Protein AF-A0A560UXQ6-F1 (afdb_monomer)

Mean predicted aligned error: 13.3 Å

Solvent-accessible surface area (backbone atoms only — not comparable to full-atom values): 15601 Å² total; per-residue (Å²): 70,63,79,85,76,56,95,86,54,73,98,61,89,74,85,67,75,82,87,73,85,89,85,80,90,44,87,40,38,77,94,78,69,41,70,50,64,79,86,49,69,59,58,54,50,47,57,50,50,56,56,48,45,44,20,56,76,47,71,47,82,73,36,88,89,45,92,55,43,59,62,52,16,51,34,57,71,58,17,53,101,74,90,43,69,86,43,64,78,71,53,65,66,69,64,91,88,67,83,65,96,64,72,71,15,71,71,44,46,65,70,69,76,50,83,45,64,50,79,42,75,56,76,44,73,49,66,37,52,83,89,41,46,55,35,30,35,30,35,23,1,0,0,0,0,0,0,0,4,36,62,40,45,51,53,19,27,23,4,0,0,0,0,0,0,1,6,27,66,48,74,63,44,76,44,80,50,53,54,65,40,68,33,51,33,34,41,6,48,36,3,46,43,3,46,59,50,26,46,16,30,50,22,31,51,15,34,51,60,88,49,72,28,53,34,2,27,24,3,31,39,18,36,72,44,57,46,93,46,72,34,61,29,18,54,25,6,59,44,46,39,44,14,34,48,12,30,40,15,24,59,89,42,96,35,0,29,17,3,36,16,5,44,45,101,53,25,45,37,17,55,37,2,40,33,18,64,60,37,47,95,56,46,39,60,23,38,67,40,47,66,28,6,8,0,0,0,0,1,16,16,21,20,25,52,26,89,51,97,49,71,38,65,40,32,40,21,12,38,16,22,34,15,33,39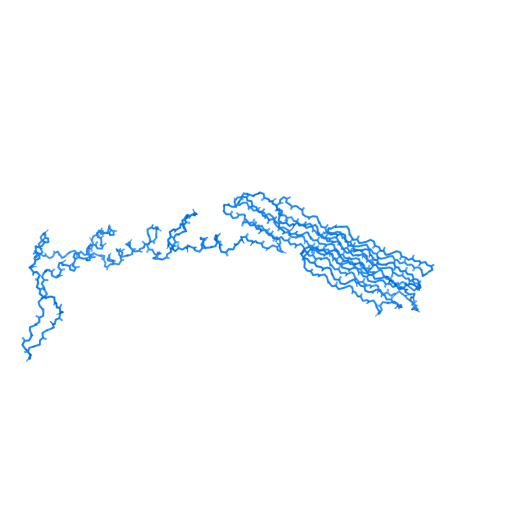,32,41,38,87

Sequence (329 aa):
MFRIDQTTAVTALPAPSAAGTPGFFTGGNPATGQAATIVSADWLNLVQEELMSFLTEAGIVPSKTSYGQVLAAVQHLFAASAGDPTKLFEVETPPAGDNSNNAASTAFVQGFAGGRKVVIVSITGWTVPAGVTDIWVSGCAGAGGSAGAPNIPANNIVAGGGGGAAGQFVLRYHMSVTPGQVLSCVPGAGGVAG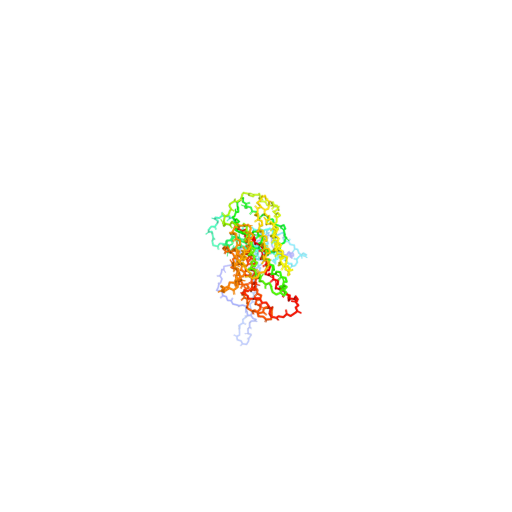AVGGPGGNGSNTVIGSLTLTAGAGGQVGSSGAPTQAWPGQPGGNGFPNGEYGQDTSQYGPGATGGRGGGGPFGASGAPGRGAIGGVANLIPPSPSYGYGVGGSGAGGCYGPTTASGTTSGTVGAAGMPGLIIIEY

Foldseek 3Di:
DDDDDPPPDDPDDDDDDPDDDDDDFDCADVVVPGHGDDDDPNNVVVVVVVLVVLCVVLVHDDDPVDPCSSVVSCLSVQQPPPDDSVCSDQFDADDPPDPDPGDHHPVNCVVPVDQDKDKDPAWDWDFAAPPAFKKFKWKWAAKWEWAWEAWAWFQKWWFWWWWIEFWATDGRDMDTDDHGDIWGWHWKAWWAWHDHQGWIGWIGWTGTRPDIIGTIHTIGYIDMDHQPDKGAFGFATVHPHGWHTTWIAHAPDQGFWWTWKHDDPFWGEFGTWHEEEQADVPTGATDETDGARTIWTIGGIYRHGHPDNGIGTTGITYITGIMMIMMGD

pLDDT: mean 88.32, std 13.34, range [49.22, 98.62]

Secondary structure (DSSP, 8-state):
-----STT--SSPPPPPPP---------BGGGTBPPPP--HHHHHHHHHHHHHHHHHTTPPP-SS-TTHHHHHHHHHHS-SSS-TT-TT-PPPPPTT--SSPPPPHHHHHHHSS--EEEE-S-EEEEPPTT--EEEEEEEPPPPPPPPPPPB-TT-EEPPPPPPPPPPEEEEEEEE--TT-EEEEEPPPPPPPPPTT-PPPP---EEETTEEEPPPPPPPPPPEE-TTS-BPPPPPPPSTTPPPPPPPBBTTB---PPPPPP-BTTEEPPPPPBPEESSGGGPBPPPPPEESSPPPPPPP-EEE---SSS-B-----PPPPPPEEEEE-

Structure (mmCIF, N/CA/C/O backbone):
data_AF-A0A560UXQ6-F1
#
_entry.id   AF-A0A560UXQ6-F1
#
loop_
_atom_site.group_PDB
_atom_site.id
_atom_site.type_symbol
_atom_site.label_atom_id
_atom_site.label_alt_id
_atom_site.label_comp_id
_atom_site.label_asym_id
_atom_site.label_entity_id
_atom_site.label_seq_id
_atom_site.pdbx_PDB_ins_code
_atom_site.Cartn_x
_atom_site.Cartn_y
_atom_site.Cartn_z
_atom_site.occupancy
_atom_site.B_iso_or_equiv
_atom_site.auth_seq_id
_atom_site.auth_comp_id
_atom_site.auth_asym_id
_atom_site.auth_atom_id
_atom_site.pdbx_PDB_model_num
ATOM 1 N N . MET A 1 1 ? -23.658 -17.848 55.713 1.00 89.62 1 MET A N 1
ATOM 2 C CA . MET A 1 1 ? -24.025 -17.154 56.950 1.00 89.62 1 MET A CA 1
ATOM 3 C C . MET A 1 1 ? -25.457 -17.522 57.284 1.00 89.62 1 MET A C 1
ATOM 5 O O . MET A 1 1 ? -26.271 -17.622 56.373 1.00 89.62 1 MET A O 1
ATOM 9 N N . PHE A 1 2 ? -25.738 -17.774 58.557 1.00 93.75 2 PHE A N 1
ATOM 10 C CA . PHE A 1 2 ? -27.081 -18.009 59.079 1.00 93.75 2 PHE A CA 1
ATOM 11 C C . PHE A 1 2 ? -27.115 -17.488 60.517 1.00 93.75 2 PHE A C 1
ATOM 13 O O . PHE A 1 2 ? -26.087 -17.538 61.196 1.00 93.75 2 PHE A O 1
ATOM 20 N N . ARG A 1 3 ? -28.261 -16.968 60.965 1.00 94.56 3 ARG A N 1
ATOM 21 C CA . ARG A 1 3 ? -28.408 -16.496 62.348 1.00 94.56 3 ARG A CA 1
ATOM 22 C C . ARG A 1 3 ? -28.348 -17.673 63.324 1.00 94.56 3 ARG A C 1
ATOM 24 O O . ARG A 1 3 ? -28.711 -18.788 62.959 1.00 94.56 3 ARG A O 1
ATOM 31 N N . ILE A 1 4 ? -27.901 -17.433 64.554 1.00 94.00 4 ILE A N 1
ATOM 32 C CA . ILE A 1 4 ? -27.936 -18.437 65.621 1.00 94.00 4 ILE A CA 1
ATOM 33 C C . ILE A 1 4 ? -29.363 -18.982 65.789 1.00 94.00 4 ILE A C 1
ATOM 35 O O . ILE A 1 4 ? -30.328 -18.220 65.803 1.00 94.00 4 ILE A O 1
ATOM 39 N N . ASP A 1 5 ? -29.503 -20.301 65.900 1.00 93.12 5 ASP A N 1
ATOM 40 C CA . ASP A 1 5 ? -30.814 -20.964 65.938 1.00 93.12 5 ASP A CA 1
ATOM 41 C C . ASP A 1 5 ? -30.927 -22.034 67.034 1.00 93.12 5 ASP A C 1
ATOM 43 O O . ASP A 1 5 ? -31.774 -22.922 66.988 1.00 93.12 5 ASP A O 1
ATOM 47 N N . GLN A 1 6 ? -30.043 -21.964 68.027 1.00 93.12 6 GLN A N 1
ATOM 48 C CA . GLN A 1 6 ? -30.105 -22.848 69.186 1.00 93.12 6 GLN A CA 1
ATOM 49 C C . GLN A 1 6 ? -31.424 -22.655 69.946 1.00 93.12 6 GLN A C 1
ATOM 51 O O . GLN A 1 6 ? -32.074 -21.619 69.839 1.00 93.12 6 GLN A O 1
ATOM 56 N N . THR A 1 7 ? -31.805 -23.632 70.768 1.00 92.56 7 THR A N 1
ATOM 57 C CA . THR A 1 7 ? -33.083 -23.625 71.510 1.00 92.56 7 THR A CA 1
ATOM 58 C C . THR A 1 7 ? -33.272 -22.419 72.435 1.00 92.56 7 THR A C 1
ATOM 60 O O . THR A 1 7 ? -34.399 -22.102 72.803 1.00 92.56 7 THR A O 1
ATOM 63 N N . THR A 1 8 ? -32.186 -21.743 72.809 1.00 93.19 8 THR A N 1
ATOM 64 C CA . THR A 1 8 ? -32.182 -20.528 73.633 1.00 93.19 8 THR A CA 1
ATOM 65 C C . THR A 1 8 ? -32.208 -19.229 72.820 1.00 93.19 8 THR A C 1
ATOM 67 O O . THR A 1 8 ? -32.194 -18.149 73.410 1.00 93.19 8 THR A O 1
ATOM 70 N N . ALA A 1 9 ? -32.227 -19.302 71.486 1.00 92.38 9 ALA A N 1
ATOM 71 C CA . ALA A 1 9 ? -32.310 -18.132 70.622 1.00 92.38 9 ALA A CA 1
ATOM 72 C C . ALA A 1 9 ? -33.685 -17.457 70.743 1.00 92.38 9 ALA A C 1
ATOM 74 O O . ALA A 1 9 ? -34.728 -18.107 70.808 1.00 92.38 9 ALA A O 1
ATOM 75 N N . VAL A 1 10 ? -33.676 -16.127 70.757 1.00 92.69 10 VAL A N 1
ATOM 76 C CA . VAL A 1 10 ? -34.884 -15.295 70.801 1.00 92.69 10 VAL A CA 1
ATOM 77 C C . VAL A 1 10 ? -35.365 -14.960 69.386 1.00 92.69 10 VAL A C 1
ATOM 79 O O . VAL A 1 10 ? -34.570 -14.883 68.453 1.00 92.69 10 VAL A O 1
ATOM 82 N N . THR A 1 11 ? -36.674 -14.751 69.210 1.00 89.19 11 THR A N 1
ATOM 83 C CA . THR A 1 11 ? -37.309 -14.603 67.882 1.00 89.19 11 THR A CA 1
ATOM 84 C C . THR A 1 11 ? -37.199 -13.203 67.271 1.00 89.19 11 THR A C 1
ATOM 86 O O . THR A 1 11 ? -37.567 -13.015 66.115 1.00 89.19 11 THR A O 1
ATOM 89 N N . ALA A 1 12 ? -36.729 -12.216 68.033 1.00 91.31 12 ALA A N 1
ATOM 90 C CA . ALA A 1 12 ? -36.518 -10.845 67.583 1.00 91.31 12 ALA A CA 1
ATOM 91 C C . ALA A 1 12 ? -35.203 -10.312 68.156 1.00 91.31 12 ALA A C 1
ATOM 93 O O . ALA A 1 12 ? -34.811 -10.702 69.257 1.00 91.31 12 ALA A O 1
ATOM 94 N N . LEU A 1 13 ? -34.542 -9.419 67.412 1.00 91.62 13 LEU A N 1
ATOM 95 C CA . LEU A 1 13 ? -33.312 -8.766 67.856 1.00 91.62 13 LEU A CA 1
ATOM 96 C C . LEU A 1 13 ? -33.583 -7.989 69.161 1.00 91.62 13 LEU A C 1
ATOM 98 O O . LEU A 1 13 ? -34.430 -7.090 69.150 1.00 91.62 13 LEU A O 1
ATOM 102 N N . PRO A 1 14 ? -32.911 -8.320 70.282 1.00 92.75 14 PRO A N 1
ATOM 103 C CA . PRO A 1 14 ? -33.071 -7.584 71.532 1.00 92.75 14 PRO A CA 1
ATOM 104 C C . PRO A 1 14 ? -32.637 -6.125 71.399 1.00 92.75 14 PRO A C 1
ATOM 106 O O . PRO A 1 14 ? -31.733 -5.809 70.626 1.00 92.75 14 PRO A O 1
ATOM 109 N N . ALA A 1 15 ? -33.242 -5.245 72.200 1.00 92.81 15 ALA A N 1
ATOM 110 C CA . ALA A 1 15 ? -32.747 -3.882 72.352 1.00 92.81 15 ALA A CA 1
ATOM 111 C C . ALA A 1 15 ? -31.316 -3.925 72.930 1.00 92.81 15 ALA A C 1
ATOM 113 O O . ALA A 1 15 ? -31.140 -4.514 74.001 1.00 92.81 15 ALA A O 1
ATOM 114 N N . PRO A 1 16 ? -30.313 -3.328 72.258 1.00 91.94 16 PRO A N 1
ATOM 115 C CA . PRO A 1 16 ? -28.947 -3.307 72.769 1.00 91.94 16 PRO A CA 1
ATOM 116 C C . PRO A 1 16 ? -28.858 -2.590 74.119 1.00 91.94 16 PRO A C 1
ATOM 118 O O . PRO A 1 16 ? -29.581 -1.621 74.373 1.00 91.94 16 PRO A O 1
ATOM 121 N N . SER A 1 17 ? -27.932 -3.031 74.968 1.00 90.50 17 SER A N 1
ATOM 122 C CA . SER A 1 17 ? -27.590 -2.326 76.205 1.00 90.50 17 SER A CA 1
ATOM 123 C C . SER A 1 17 ? -27.061 -0.918 75.903 1.00 90.50 17 SER A C 1
ATOM 125 O O . SER A 1 17 ? -26.536 -0.647 74.821 1.00 90.50 17 SER A O 1
ATOM 127 N N . ALA A 1 18 ? -27.157 -0.009 76.879 1.00 90.75 18 ALA A N 1
ATOM 128 C CA . ALA A 1 18 ? -26.604 1.337 76.741 1.00 90.75 18 ALA A CA 1
ATOM 129 C C . ALA A 1 18 ? -25.100 1.292 76.412 1.00 90.75 18 ALA A C 1
ATOM 131 O O . ALA A 1 18 ? -24.350 0.506 76.996 1.00 90.75 18 ALA A O 1
ATOM 132 N N . ALA A 1 19 ? -24.661 2.154 75.491 1.00 88.25 19 ALA A N 1
ATOM 133 C CA . ALA A 1 19 ? -23.265 2.217 75.077 1.00 88.25 19 ALA A CA 1
ATOM 134 C C . ALA A 1 19 ? -22.353 2.560 76.268 1.00 88.25 19 ALA A C 1
ATOM 136 O O . ALA A 1 19 ? -22.530 3.582 76.931 1.00 88.25 19 ALA A O 1
ATOM 137 N N . GLY A 1 20 ? -21.373 1.694 76.529 1.00 87.56 20 GLY A N 1
ATOM 138 C CA . GLY A 1 20 ? -20.281 1.958 77.464 1.00 87.56 20 GLY A CA 1
ATOM 139 C C . GLY A 1 20 ? -19.086 2.638 76.789 1.00 87.56 20 GLY A C 1
ATOM 140 O O . GLY A 1 20 ? -19.140 3.033 75.625 1.00 87.56 20 GLY A O 1
ATOM 141 N N . THR A 1 21 ? -17.970 2.735 77.512 1.00 91.81 21 THR A N 1
ATOM 142 C CA . THR A 1 21 ? -16.698 3.236 76.966 1.00 91.81 21 THR A CA 1
ATOM 143 C C . THR A 1 21 ? -16.050 2.187 76.043 1.00 91.81 21 THR A C 1
ATOM 145 O O . THR A 1 21 ? -15.829 1.063 76.498 1.00 91.81 21 THR A O 1
ATOM 148 N N . PRO A 1 22 ? -15.707 2.512 74.779 1.00 90.56 22 PRO A N 1
ATOM 149 C CA . PRO A 1 22 ? -15.056 1.572 73.859 1.00 90.56 22 PRO A CA 1
ATOM 150 C C . PRO A 1 22 ? -13.688 1.066 74.352 1.00 90.56 22 PRO A C 1
ATOM 152 O O . PRO A 1 22 ? -12.931 1.808 74.977 1.00 90.56 22 PRO A O 1
ATOM 155 N N . GLY A 1 23 ? -13.345 -0.185 74.026 1.00 91.44 23 GLY A N 1
ATOM 156 C CA . GLY A 1 23 ? -12.079 -0.828 74.398 1.00 91.44 23 GLY A CA 1
ATOM 157 C C . GLY A 1 23 ? -11.779 -2.081 73.566 1.00 91.44 23 GLY A C 1
ATOM 158 O O . GLY A 1 23 ? -12.509 -2.397 72.629 1.00 91.44 23 GLY A O 1
ATOM 159 N N . PHE A 1 24 ? -10.704 -2.798 73.908 1.00 93.12 24 PHE A N 1
ATOM 160 C CA . PHE A 1 24 ? -10.261 -4.016 73.213 1.00 93.12 24 PHE A CA 1
ATOM 161 C C . PHE A 1 24 ? -10.453 -5.267 74.076 1.00 93.12 24 PHE A C 1
ATOM 163 O O . PHE A 1 24 ? -10.473 -5.192 75.306 1.00 93.12 24 PHE A O 1
ATOM 170 N N . PHE A 1 25 ? -10.546 -6.430 73.428 1.00 95.69 25 PHE A N 1
ATOM 171 C CA . PHE A 1 25 ? -10.577 -7.719 74.115 1.00 95.69 25 PHE A CA 1
ATOM 172 C C . PHE A 1 25 ? -9.279 -7.970 74.898 1.00 95.69 25 PHE A C 1
ATOM 174 O O . PHE A 1 25 ? -8.182 -7.729 74.396 1.00 95.69 25 PHE A O 1
ATOM 181 N N . THR A 1 26 ? -9.402 -8.501 76.112 1.00 95.06 26 THR A N 1
ATOM 182 C CA . THR A 1 26 ? -8.288 -8.952 76.951 1.00 95.06 26 THR A CA 1
ATOM 183 C C . THR A 1 26 ? -8.606 -10.317 77.555 1.00 95.06 26 THR A C 1
ATOM 185 O O . THR A 1 26 ? -9.739 -10.586 77.957 1.00 95.06 26 THR A O 1
ATOM 188 N N . GLY A 1 27 ? -7.592 -11.179 77.666 1.00 94.56 27 GLY A N 1
ATOM 189 C CA . GLY A 1 27 ? -7.684 -12.421 78.443 1.00 94.56 27 GLY A CA 1
ATOM 190 C C . GLY A 1 27 ? -7.721 -12.184 79.958 1.00 94.56 27 GLY A C 1
ATOM 191 O O . GLY A 1 27 ? -7.829 -13.139 80.722 1.00 94.56 27 GLY A O 1
ATOM 192 N N . GLY A 1 28 ? -7.628 -10.921 80.388 1.00 94.62 28 GLY A N 1
ATOM 193 C CA . GLY A 1 28 ? -7.409 -10.543 81.775 1.00 94.62 28 GLY A CA 1
ATOM 194 C C . GLY A 1 28 ? -5.958 -10.770 82.198 1.00 94.62 28 GLY A C 1
ATOM 195 O O . GLY A 1 28 ? -5.148 -11.353 81.479 1.00 94.62 28 GLY A O 1
ATOM 196 N N . ASN A 1 29 ? -5.623 -10.298 83.390 1.00 93.62 29 ASN A N 1
ATOM 197 C CA . ASN A 1 29 ? -4.361 -10.576 84.052 1.00 93.62 29 ASN A CA 1
ATOM 198 C C . ASN A 1 29 ? -4.628 -10.711 85.559 1.00 93.62 29 ASN A C 1
ATOM 200 O O . ASN A 1 29 ? -4.742 -9.701 86.260 1.00 93.62 29 ASN A O 1
ATOM 204 N N . PRO A 1 30 ? -4.719 -11.948 86.076 1.00 91.62 30 PRO A N 1
ATOM 205 C CA . PRO A 1 30 ? -4.979 -12.186 87.492 1.00 91.62 30 PRO A CA 1
ATOM 206 C C . PRO A 1 30 ? -3.928 -11.569 88.423 1.00 91.62 30 PRO A C 1
ATOM 208 O O . PRO A 1 30 ? -4.277 -11.135 89.516 1.00 91.62 30 PRO A O 1
ATOM 211 N N . ALA A 1 31 ? -2.662 -11.474 87.993 1.00 90.75 31 ALA A N 1
ATOM 212 C CA . ALA A 1 31 ? -1.581 -10.911 88.806 1.00 90.75 31 ALA A CA 1
ATOM 213 C C . ALA A 1 31 ? -1.724 -9.396 89.021 1.00 90.75 31 ALA A C 1
ATOM 215 O O . ALA A 1 31 ? -1.223 -8.863 90.008 1.00 90.75 31 ALA A O 1
ATOM 216 N N . THR A 1 32 ? -2.424 -8.704 88.120 1.00 91.00 32 THR A N 1
ATOM 217 C CA . THR A 1 32 ? -2.728 -7.270 88.233 1.00 91.00 32 THR A CA 1
ATOM 218 C C . THR A 1 32 ? -4.202 -7.002 88.547 1.00 91.00 32 THR A C 1
ATOM 220 O O . THR A 1 32 ? -4.626 -5.849 88.547 1.00 91.00 32 THR A O 1
ATOM 223 N N . GLY A 1 33 ? -4.997 -8.047 88.810 1.00 92.69 33 GLY A N 1
ATOM 224 C CA . GLY A 1 33 ? -6.430 -7.943 89.094 1.00 92.69 33 GLY A CA 1
ATOM 225 C C . GLY A 1 33 ? -7.307 -7.575 87.889 1.00 92.69 33 GLY A C 1
ATOM 226 O O . GLY A 1 33 ? -8.472 -7.229 88.069 1.00 92.69 33 GLY A O 1
ATOM 227 N N . GLN A 1 34 ? -6.787 -7.637 86.660 1.00 94.44 34 GLN A N 1
ATOM 228 C CA . GLN A 1 34 ? -7.563 -7.331 85.458 1.00 94.44 34 GLN A CA 1
ATOM 229 C C . GLN A 1 34 ? -8.452 -8.524 85.078 1.00 94.44 34 GLN A C 1
ATOM 231 O O . GLN A 1 34 ? -7.951 -9.615 84.807 1.00 94.44 34 GLN A O 1
ATOM 236 N N . ALA A 1 35 ? -9.768 -8.322 85.015 1.00 94.00 35 ALA A N 1
ATOM 237 C CA . ALA A 1 35 ? -10.706 -9.345 84.555 1.00 94.00 35 ALA A CA 1
ATOM 238 C C . ALA A 1 35 ? -10.603 -9.586 83.037 1.00 94.00 35 ALA A C 1
ATOM 240 O O . ALA A 1 35 ? -10.250 -8.685 82.274 1.00 94.00 35 ALA A O 1
ATOM 241 N N . ALA A 1 36 ? -10.938 -10.803 82.603 1.00 94.88 36 ALA A N 1
ATOM 242 C CA . ALA A 1 36 ? -11.084 -11.133 81.187 1.00 94.88 36 ALA A CA 1
ATOM 243 C C . ALA A 1 36 ? -12.339 -10.480 80.591 1.00 94.88 36 ALA A C 1
ATOM 245 O O . ALA A 1 36 ? -13.322 -10.237 81.295 1.00 94.88 36 ALA A O 1
ATOM 246 N N . THR A 1 37 ? -12.326 -10.221 79.283 1.00 95.50 37 THR A N 1
ATOM 247 C CA . THR A 1 37 ? -13.495 -9.675 78.590 1.00 95.50 37 THR A CA 1
ATOM 248 C C . THR A 1 37 ? -14.636 -10.688 78.551 1.00 95.50 37 THR A C 1
ATOM 250 O O . THR A 1 37 ? -14.462 -11.826 78.121 1.00 95.50 37 THR A O 1
ATOM 253 N N . ILE A 1 38 ? -15.829 -10.245 78.938 1.00 92.81 38 ILE A N 1
ATOM 254 C CA . ILE A 1 38 ? -17.071 -10.991 78.737 1.00 92.81 38 ILE A CA 1
ATOM 255 C C . ILE A 1 38 ? -17.639 -10.577 77.379 1.00 92.81 38 ILE A C 1
ATOM 257 O O . ILE A 1 38 ? -17.931 -9.401 77.163 1.00 92.81 38 ILE A O 1
ATOM 261 N N . VAL A 1 39 ? -17.793 -11.531 76.460 1.00 93.12 39 VAL A N 1
ATOM 262 C CA . VAL A 1 39 ? -18.425 -11.279 75.158 1.00 93.12 39 VAL A CA 1
ATOM 263 C C . VAL A 1 39 ? -19.939 -11.289 75.347 1.00 93.12 39 VAL A C 1
ATOM 265 O O . VAL A 1 39 ? -20.523 -12.320 75.677 1.00 93.12 39 VAL A O 1
ATOM 268 N N . SER A 1 40 ? -20.570 -10.130 75.179 1.00 92.75 40 SER A N 1
ATOM 269 C CA . SER A 1 40 ? -22.013 -9.978 75.352 1.00 92.75 40 SER A CA 1
ATOM 270 C C . SER A 1 40 ? -22.797 -10.484 74.138 1.00 92.75 40 SER A C 1
ATOM 272 O O . SER A 1 40 ? -22.283 -10.559 73.018 1.00 92.75 40 SER A O 1
ATOM 274 N N . ALA A 1 41 ? -24.082 -10.779 74.356 1.00 92.50 41 ALA A N 1
ATOM 275 C CA . ALA A 1 41 ? -25.018 -11.064 73.271 1.00 92.50 41 ALA A CA 1
ATOM 276 C C . ALA A 1 41 ? -25.134 -9.879 72.297 1.00 92.50 41 ALA A C 1
ATOM 278 O O . ALA A 1 41 ? -25.208 -10.100 71.093 1.00 92.50 41 ALA A O 1
ATOM 279 N N . ASP A 1 42 ? -25.073 -8.640 72.798 1.00 93.06 42 ASP A N 1
ATOM 280 C CA . ASP A 1 42 ? -25.107 -7.426 71.973 1.00 93.06 42 ASP A CA 1
ATOM 281 C C . ASP A 1 42 ? -23.978 -7.415 70.938 1.00 93.06 42 ASP A C 1
ATOM 283 O O . ASP A 1 42 ? -24.218 -7.137 69.766 1.00 93.06 42 ASP A O 1
ATOM 287 N N . TRP A 1 43 ? -22.757 -7.786 71.342 1.00 93.38 43 TRP A N 1
ATOM 288 C CA . TRP A 1 43 ? -21.615 -7.833 70.428 1.00 93.38 43 TRP A CA 1
ATOM 289 C C . TRP A 1 43 ? -21.770 -8.929 69.367 1.00 93.38 43 TRP A C 1
ATOM 291 O O . TRP A 1 43 ? -21.530 -8.691 68.185 1.00 93.38 43 TRP A O 1
ATOM 301 N N 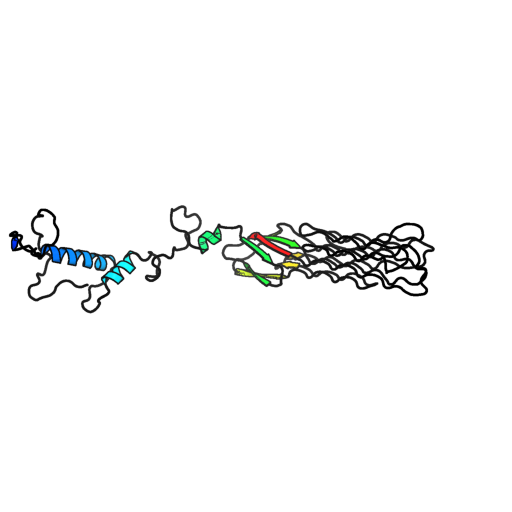. LEU A 1 44 ? -22.207 -10.126 69.773 1.00 95.12 44 LEU A N 1
ATOM 302 C CA . LEU A 1 44 ? -22.406 -11.247 68.849 1.00 95.12 44 LEU A CA 1
ATOM 303 C C . LEU A 1 44 ? -23.538 -10.978 67.856 1.00 95.12 44 LEU A C 1
ATOM 305 O O . LEU A 1 44 ? -23.386 -11.267 66.670 1.00 95.12 44 LEU A O 1
ATOM 309 N N . ASN A 1 45 ? -24.643 -10.397 68.323 1.00 95.62 45 ASN A N 1
ATOM 310 C CA . ASN A 1 45 ? -25.751 -10.003 67.463 1.00 95.62 45 ASN A CA 1
ATOM 311 C C . ASN A 1 45 ? -25.324 -8.899 66.494 1.00 95.62 45 ASN A C 1
ATOM 313 O O . ASN A 1 45 ? -25.664 -8.983 65.322 1.00 95.62 45 ASN A O 1
ATOM 317 N N . LEU A 1 46 ? -24.529 -7.919 66.935 1.00 95.12 46 LEU A N 1
ATOM 318 C CA . LEU A 1 46 ? -23.994 -6.885 66.048 1.00 95.12 46 LEU A CA 1
ATOM 319 C C . LEU A 1 46 ? -23.168 -7.505 64.917 1.00 95.12 46 LEU A C 1
ATOM 321 O O . LEU A 1 46 ? -23.470 -7.283 63.750 1.00 95.12 46 LEU A O 1
ATOM 325 N N . VAL A 1 47 ? -22.181 -8.345 65.238 1.00 95.81 47 VAL A N 1
ATOM 326 C CA . VAL A 1 47 ? -21.354 -9.006 64.211 1.00 95.81 47 VAL A CA 1
ATOM 327 C C . VAL A 1 47 ? -22.201 -9.885 63.289 1.00 95.81 47 VAL A C 1
ATOM 329 O O . VAL A 1 47 ? -21.990 -9.901 62.077 1.00 95.81 47 VAL A O 1
ATOM 332 N N . GLN A 1 48 ? -23.170 -10.614 63.845 1.00 95.69 48 GLN A N 1
ATOM 333 C CA . GLN A 1 48 ? -24.077 -11.441 63.060 1.00 95.69 48 GLN A CA 1
ATOM 334 C C . GLN A 1 48 ? -24.887 -10.599 62.071 1.00 95.69 48 GLN A C 1
ATOM 336 O O . GLN A 1 48 ? -24.930 -10.939 60.891 1.00 95.69 48 GLN A O 1
ATOM 341 N N . GLU A 1 49 ? -25.524 -9.525 62.531 1.00 95.81 49 GLU A N 1
ATOM 342 C CA . GLU A 1 49 ? -26.395 -8.704 61.692 1.00 95.81 49 GLU A CA 1
ATOM 343 C C . GLU A 1 49 ? -25.612 -7.887 60.658 1.00 95.81 49 GLU A C 1
ATOM 345 O O . GLU A 1 49 ? -26.072 -7.768 59.524 1.00 95.81 49 GLU A O 1
ATOM 350 N N . GLU A 1 50 ? -24.396 -7.435 60.970 1.00 96.12 50 GLU A N 1
ATOM 351 C CA . GLU A 1 50 ? -23.482 -6.835 59.985 1.00 96.12 50 GLU A CA 1
ATOM 352 C C . GLU A 1 50 ? -23.182 -7.819 58.841 1.00 96.12 50 GLU A C 1
ATOM 354 O O . GLU A 1 50 ? -23.364 -7.506 57.665 1.00 96.12 50 GLU A O 1
ATOM 359 N N . LEU A 1 51 ? -22.822 -9.067 59.162 1.00 95.56 51 LEU A N 1
ATOM 360 C CA . LEU A 1 51 ? -22.569 -10.096 58.145 1.00 95.56 51 LEU A CA 1
ATOM 361 C C . LEU A 1 51 ? -23.838 -10.506 57.380 1.00 95.56 51 LEU A C 1
ATOM 363 O O . LEU A 1 51 ? -23.766 -10.828 56.193 1.00 95.56 51 LEU A O 1
ATOM 367 N N . MET A 1 52 ? -25.000 -10.511 58.035 1.00 95.62 52 MET A N 1
ATOM 368 C CA . MET A 1 52 ? -26.291 -10.784 57.392 1.00 95.62 52 MET A CA 1
ATOM 369 C C . MET A 1 52 ? -26.746 -9.634 56.486 1.00 95.62 52 MET A C 1
ATOM 371 O O . MET A 1 52 ? -27.460 -9.880 55.510 1.00 95.62 52 MET A O 1
ATOM 375 N N . SER A 1 53 ? -26.310 -8.404 56.760 1.00 94.81 53 SER A N 1
ATOM 376 C CA . SER A 1 53 ? -26.615 -7.233 55.934 1.00 94.81 53 SER A CA 1
ATOM 377 C C . SER A 1 53 ? -25.978 -7.349 54.549 1.00 94.81 53 SER A C 1
ATOM 379 O O . SER A 1 53 ? -26.657 -7.087 53.562 1.00 94.81 53 SER A O 1
ATOM 381 N N . PHE A 1 54 ? -24.753 -7.885 54.442 1.00 94.44 54 PHE A N 1
ATOM 382 C CA . PHE A 1 54 ? -24.141 -8.201 53.140 1.00 94.44 54 PHE A CA 1
ATOM 383 C C . PHE A 1 54 ? -25.010 -9.142 52.300 1.00 94.44 54 PHE A C 1
ATOM 385 O O . PHE A 1 54 ? -25.234 -8.892 51.120 1.00 94.44 54 PHE A O 1
ATOM 392 N N . LEU A 1 55 ? -25.512 -10.227 52.899 1.00 94.75 55 LEU A N 1
ATOM 393 C CA . LEU A 1 55 ? -26.375 -11.184 52.197 1.00 94.75 55 LEU A CA 1
ATOM 394 C C . LEU A 1 55 ? -27.698 -10.541 51.778 1.00 94.75 55 LEU A C 1
ATOM 396 O O . LEU A 1 55 ? -28.167 -10.792 50.673 1.00 94.75 55 LEU A O 1
ATOM 400 N N . THR A 1 56 ? -28.279 -9.722 52.656 1.00 93.62 56 THR A N 1
ATOM 401 C CA . THR A 1 56 ? -29.550 -9.034 52.402 1.00 93.62 56 THR A CA 1
ATOM 402 C C . THR A 1 56 ? -29.420 -8.080 51.219 1.00 93.62 56 THR A C 1
ATOM 404 O O . THR A 1 56 ? -30.217 -8.166 50.289 1.00 93.62 56 THR A O 1
ATOM 407 N N . GLU A 1 57 ? -28.382 -7.244 51.213 1.00 91.00 57 GLU A N 1
ATOM 408 C CA . GLU A 1 57 ? -28.125 -6.291 50.131 1.00 91.00 57 GLU A CA 1
ATOM 409 C C . GLU A 1 57 ? -27.788 -7.005 48.813 1.00 91.00 57 GLU A C 1
ATOM 411 O O . GLU A 1 57 ? -28.247 -6.613 47.745 1.00 91.00 57 GLU A O 1
ATOM 416 N N . ALA A 1 58 ? -27.051 -8.118 48.878 1.00 88.00 58 ALA A N 1
ATOM 417 C CA . ALA A 1 58 ? -26.743 -8.939 47.708 1.00 88.00 58 ALA A CA 1
ATOM 418 C C . ALA A 1 58 ? -27.926 -9.802 47.213 1.00 88.00 58 ALA A C 1
ATOM 420 O O . ALA A 1 58 ? -27.782 -10.511 46.215 1.00 88.00 58 ALA A O 1
ATOM 421 N N . GLY A 1 59 ? -29.071 -9.808 47.909 1.00 88.81 59 GLY A N 1
ATOM 422 C CA . GLY A 1 59 ? -30.228 -10.650 47.579 1.00 88.81 59 GLY A CA 1
ATOM 423 C C . GLY A 1 59 ? -30.011 -12.155 47.802 1.00 88.81 59 GLY A C 1
ATOM 424 O O . GLY A 1 59 ? -30.724 -12.981 47.231 1.00 88.81 59 GLY A O 1
ATOM 425 N N . ILE A 1 60 ? -29.028 -12.541 48.618 1.00 91.12 60 ILE A N 1
ATOM 426 C CA . ILE A 1 60 ? -28.675 -13.937 48.896 1.00 91.12 60 ILE A CA 1
ATOM 427 C C . ILE A 1 60 ? -29.469 -14.448 50.102 1.00 91.12 60 ILE A C 1
ATOM 429 O O . ILE A 1 60 ? -29.358 -13.929 51.212 1.00 91.12 60 ILE A O 1
ATOM 433 N N . VAL A 1 61 ? -30.227 -15.531 49.906 1.00 94.81 61 VAL A N 1
ATOM 434 C CA . VAL A 1 61 ? -30.972 -16.186 50.992 1.00 94.81 61 VAL A CA 1
ATOM 435 C C . VAL A 1 61 ? -30.006 -16.907 51.947 1.00 94.81 61 VAL A C 1
ATOM 437 O O . VAL A 1 61 ? -29.229 -17.754 51.496 1.00 94.81 61 VAL A O 1
ATOM 440 N N . PRO A 1 62 ? -30.071 -16.643 53.266 1.00 96.44 62 PRO A N 1
ATOM 441 C CA . PRO A 1 62 ? -29.227 -17.303 54.258 1.00 96.44 62 PRO A CA 1
ATOM 442 C C . PRO A 1 62 ? -29.389 -18.829 54.275 1.00 96.44 62 PRO A C 1
ATOM 444 O O . PRO A 1 62 ? -30.491 -19.357 54.408 1.00 96.44 62 PRO A O 1
ATOM 447 N N . SER A 1 63 ? -28.266 -19.542 54.231 1.00 94.94 63 SER A N 1
ATOM 448 C CA . SER A 1 63 ? -28.189 -21.008 54.287 1.00 94.94 63 SER A CA 1
ATOM 449 C C . SER A 1 63 ? -27.223 -21.496 55.371 1.00 94.94 63 SER A C 1
ATOM 451 O O . SER A 1 63 ? -26.173 -20.897 55.613 1.00 94.94 63 SER A O 1
ATOM 453 N N . LYS A 1 64 ? -27.535 -22.631 56.000 1.00 93.38 64 LYS A N 1
ATOM 454 C CA . LYS A 1 64 ? -26.632 -23.300 56.952 1.00 93.38 64 LYS A CA 1
ATOM 455 C C . LYS A 1 64 ? -25.613 -24.231 56.308 1.00 93.38 64 LYS A C 1
ATOM 457 O O . LYS A 1 64 ? -24.609 -24.555 56.930 1.00 93.38 64 LYS A O 1
ATOM 462 N N . THR A 1 65 ? -25.880 -24.679 55.088 1.00 94.62 65 THR A N 1
ATOM 463 C CA . THR A 1 65 ? -25.048 -25.661 54.383 1.00 94.62 65 THR A CA 1
ATOM 464 C C . THR A 1 65 ? -24.048 -25.006 53.429 1.00 94.62 65 THR A C 1
ATOM 466 O O . THR A 1 65 ? -23.207 -25.695 52.859 1.00 94.62 65 THR A O 1
ATOM 469 N N . SER A 1 66 ? -24.096 -23.676 53.281 1.00 91.56 66 SER A N 1
ATOM 470 C CA . SER A 1 66 ? -23.216 -22.916 52.388 1.00 91.56 66 SER A CA 1
ATOM 471 C C . SER A 1 66 ? -22.226 -22.050 53.175 1.00 91.56 66 SER A C 1
ATOM 473 O O . SER A 1 66 ? -22.613 -21.082 53.833 1.00 91.56 66 SER A O 1
ATOM 475 N N . TYR A 1 67 ? -20.929 -22.329 53.050 1.00 90.44 67 TYR A N 1
ATOM 476 C CA . TYR A 1 67 ? -19.877 -21.668 53.844 1.00 90.44 67 TYR A CA 1
ATOM 477 C C . TYR A 1 67 ? -19.199 -20.470 53.151 1.00 90.44 67 TYR A C 1
ATOM 479 O O . TYR A 1 67 ? -18.352 -19.819 53.749 1.00 90.44 67 TYR A O 1
ATOM 487 N N . GLY A 1 68 ? -19.607 -20.128 51.923 1.00 92.81 68 GLY A N 1
ATOM 488 C CA . GLY A 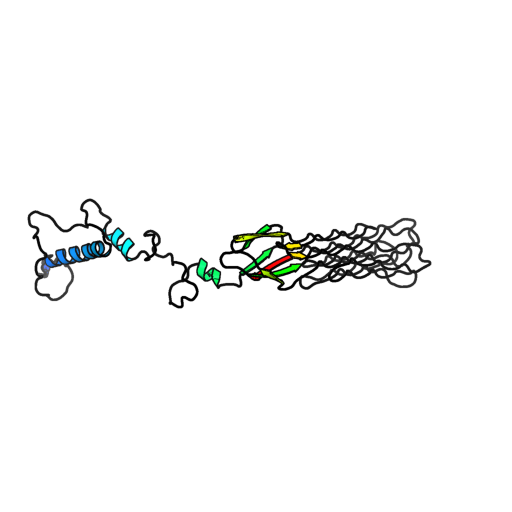1 68 ? -19.049 -19.015 51.135 1.00 92.81 68 GLY A CA 1
ATOM 489 C C . GLY A 1 68 ? -19.985 -17.818 50.925 1.00 92.81 68 GLY A C 1
ATOM 490 O O . GLY A 1 68 ? -19.693 -16.962 50.104 1.00 92.81 68 GLY A O 1
ATOM 491 N N . GLN A 1 69 ? -21.126 -17.744 51.619 1.00 94.62 69 GLN A N 1
ATOM 492 C CA . GLN A 1 69 ? -22.176 -16.761 51.286 1.00 94.62 69 GLN A CA 1
ATOM 493 C C . GLN A 1 69 ? -21.757 -15.295 51.467 1.00 94.62 69 GLN A C 1
ATOM 495 O O . GLN A 1 69 ? -22.199 -14.455 50.698 1.00 94.62 69 GLN A O 1
ATOM 500 N N . VAL A 1 70 ? -20.903 -14.981 52.449 1.00 94.19 70 VAL A N 1
ATOM 501 C CA . VAL A 1 70 ? -20.395 -13.605 52.625 1.00 94.19 70 VAL A CA 1
ATOM 502 C C . VAL A 1 70 ? -19.464 -13.233 51.471 1.00 94.19 70 VAL A C 1
ATOM 504 O O . VAL A 1 70 ? -19.575 -12.145 50.924 1.00 94.19 70 VAL A O 1
ATOM 507 N N . LEU A 1 71 ? -18.601 -14.160 51.041 1.00 89.69 71 LEU A N 1
ATOM 508 C CA . LEU A 1 71 ? -17.753 -13.963 49.864 1.00 89.69 71 LEU A CA 1
ATOM 509 C C . LEU A 1 71 ? -18.599 -13.751 48.600 1.00 89.69 71 LEU A C 1
ATOM 511 O O . LEU A 1 71 ? -18.337 -12.819 47.850 1.00 89.69 71 LEU A O 1
ATOM 515 N N . ALA A 1 72 ? -19.635 -14.571 48.402 1.00 87.25 72 ALA A N 1
ATOM 516 C CA . ALA A 1 72 ? -20.557 -14.425 47.279 1.00 87.25 72 ALA A CA 1
ATOM 517 C C . ALA A 1 72 ? -21.305 -13.080 47.312 1.00 87.25 72 ALA A C 1
ATOM 519 O O . ALA A 1 72 ? -21.467 -12.448 46.274 1.00 87.2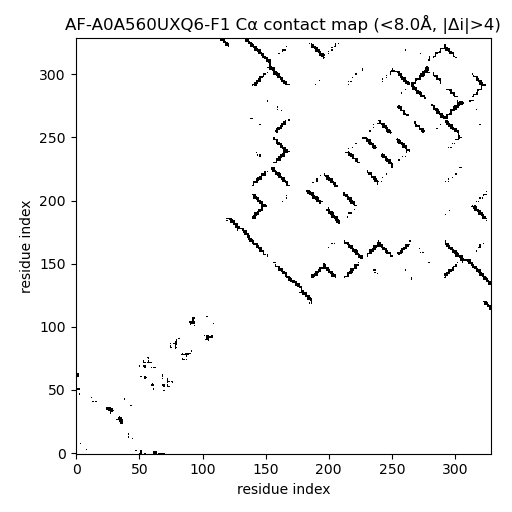5 72 ALA A O 1
ATOM 520 N N . ALA A 1 73 ? -21.707 -12.611 48.498 1.00 89.62 73 ALA A N 1
ATOM 521 C CA . ALA A 1 73 ? -22.335 -11.304 48.664 1.00 89.62 73 ALA A CA 1
ATOM 522 C C . ALA A 1 73 ? -21.385 -10.162 48.283 1.00 89.62 73 ALA A C 1
ATOM 524 O O . ALA A 1 73 ? -21.755 -9.288 47.511 1.00 89.62 73 ALA A O 1
ATOM 525 N N . VAL A 1 74 ? -20.137 -10.200 48.756 1.00 87.06 74 VAL A N 1
ATOM 526 C CA . VAL A 1 74 ? -19.097 -9.227 48.380 1.00 87.06 74 VAL A CA 1
ATOM 527 C C . VAL A 1 74 ? -18.864 -9.248 46.866 1.00 87.06 74 VAL A C 1
ATOM 529 O O . VAL A 1 74 ? -18.839 -8.198 46.234 1.00 87.06 74 VAL A O 1
ATOM 532 N N . GLN A 1 75 ? -18.763 -10.427 46.252 1.00 82.38 75 GLN A N 1
ATOM 533 C CA . GLN A 1 75 ? -18.644 -10.538 44.795 1.00 82.38 75 GLN A CA 1
ATOM 534 C C . GLN A 1 75 ? -19.845 -9.915 44.075 1.00 82.38 75 GLN A C 1
ATOM 536 O O . GLN A 1 75 ? -19.642 -9.192 43.114 1.00 82.38 75 GLN A O 1
ATOM 541 N N . HIS A 1 76 ? -21.072 -10.121 44.556 1.00 79.19 76 HIS A N 1
ATOM 542 C CA . HIS A 1 76 ? -22.266 -9.494 43.983 1.00 79.19 76 HIS A CA 1
ATOM 543 C C . HIS A 1 76 ? -22.289 -7.967 44.131 1.00 79.19 76 HIS A C 1
ATOM 545 O O . HIS A 1 76 ? -22.697 -7.278 43.204 1.00 79.19 76 HIS A O 1
ATOM 551 N N . LEU A 1 77 ? -21.876 -7.444 45.287 1.00 79.81 77 LEU A N 1
ATOM 552 C CA . LEU A 1 77 ? -21.955 -6.012 45.595 1.00 79.81 77 LEU A CA 1
ATOM 553 C C . LEU A 1 77 ? -20.843 -5.189 44.937 1.00 79.81 77 LEU A C 1
ATOM 555 O O . LEU A 1 77 ? -21.028 -3.998 44.701 1.00 79.81 77 LEU A O 1
ATOM 559 N N . PHE A 1 78 ? -19.691 -5.805 44.664 1.00 71.56 78 PHE A N 1
ATOM 560 C CA . PHE A 1 78 ? -18.520 -5.117 44.117 1.00 71.56 78 PHE A CA 1
ATOM 561 C C . PHE A 1 78 ? -18.136 -5.561 42.701 1.00 71.56 78 PHE A C 1
ATOM 563 O O . PHE A 1 78 ? -17.311 -4.894 42.077 1.00 71.56 78 PHE A O 1
ATOM 570 N N . ALA A 1 79 ? -18.706 -6.645 42.163 1.00 60.41 79 ALA A N 1
ATOM 571 C CA . ALA A 1 79 ? -18.649 -6.877 40.724 1.00 60.41 79 ALA A CA 1
ATOM 572 C C . ALA A 1 79 ? -19.423 -5.756 40.033 1.00 60.41 79 ALA A C 1
ATOM 574 O O . ALA A 1 79 ? -20.518 -5.392 40.465 1.00 60.41 79 ALA A O 1
ATOM 575 N N . ALA A 1 80 ? -18.826 -5.187 38.985 1.00 52.34 80 ALA A N 1
ATOM 576 C CA . ALA A 1 80 ? -19.430 -4.120 38.208 1.00 52.34 80 ALA A CA 1
ATOM 577 C C . ALA A 1 80 ? -20.889 -4.466 37.888 1.00 52.34 80 ALA A C 1
ATOM 579 O O . ALA A 1 80 ? -21.206 -5.603 37.528 1.00 52.34 80 ALA A O 1
ATOM 580 N N . SER A 1 81 ? -21.769 -3.475 38.010 1.00 49.22 81 SER A N 1
ATOM 581 C CA . SER A 1 81 ? -23.159 -3.505 37.563 1.00 49.22 81 SER A CA 1
ATOM 582 C C . SER A 1 81 ? -23.241 -3.632 36.032 1.00 49.22 81 SER A C 1
ATOM 584 O O . SER A 1 81 ? -23.727 -2.731 35.361 1.00 49.22 81 SER A O 1
ATOM 586 N N . ALA A 1 82 ? -22.714 -4.736 35.496 1.00 49.50 82 ALA A N 1
ATOM 587 C CA . ALA A 1 82 ? -22.744 -5.191 34.112 1.00 49.50 82 ALA A CA 1
ATOM 588 C C . ALA A 1 82 ? -22.304 -6.679 34.019 1.00 49.50 82 ALA A C 1
ATOM 590 O O . ALA A 1 82 ? -21.321 -7.035 33.379 1.00 49.50 82 ALA A O 1
ATOM 591 N N . GLY A 1 83 ? -23.052 -7.581 34.664 1.00 50.34 83 GLY A N 1
ATOM 592 C CA . GLY A 1 83 ? -23.342 -8.906 34.088 1.00 50.34 83 GLY A CA 1
ATOM 593 C C . GLY A 1 83 ? -22.393 -10.098 34.300 1.00 50.34 83 GLY A C 1
ATOM 594 O O . GLY A 1 83 ? -22.781 -11.190 33.890 1.00 50.34 83 GLY A O 1
ATOM 595 N N . ASP A 1 84 ? -21.226 -9.978 34.944 1.00 52.75 84 ASP A N 1
ATOM 596 C CA . ASP A 1 84 ? -20.377 -11.153 35.240 1.00 52.75 84 ASP A CA 1
ATOM 597 C C . ASP A 1 84 ? -19.657 -11.046 36.606 1.00 52.75 84 ASP A C 1
ATOM 599 O O . ASP A 1 84 ? -18.722 -10.253 36.756 1.00 52.75 84 ASP A O 1
ATOM 603 N N . PRO A 1 85 ? -20.032 -11.868 37.609 1.00 49.84 85 PRO A N 1
ATOM 604 C CA . PRO A 1 85 ? -19.450 -11.826 38.952 1.00 49.84 85 PRO A CA 1
ATOM 605 C C . PRO A 1 85 ? -17.987 -12.302 39.021 1.00 49.84 85 PRO A C 1
ATOM 607 O O . PRO A 1 85 ? -17.362 -12.203 40.078 1.00 49.84 85 PRO A O 1
ATOM 610 N N . THR A 1 86 ? -17.411 -12.813 37.926 1.00 54.62 86 THR A N 1
ATOM 611 C CA . THR A 1 86 ? -15.988 -13.195 37.858 1.00 54.62 86 THR A CA 1
ATOM 612 C C . THR A 1 86 ? -15.069 -12.053 37.415 1.00 54.62 86 THR A C 1
ATOM 614 O O . THR A 1 86 ? -13.847 -12.162 37.535 1.00 54.62 86 THR A O 1
ATOM 617 N N . LYS A 1 87 ? -15.636 -10.930 36.956 1.00 52.72 87 LYS A N 1
ATOM 618 C CA . LYS A 1 87 ? -14.910 -9.825 36.316 1.00 52.72 87 LYS A CA 1
ATOM 619 C C . LYS A 1 87 ? -14.918 -8.561 37.166 1.00 52.72 87 LYS A C 1
ATOM 621 O O . LYS A 1 87 ? -15.390 -7.508 36.752 1.00 52.72 87 LYS A O 1
ATOM 626 N N . LEU A 1 88 ? -14.334 -8.660 38.357 1.00 51.09 88 LEU A N 1
ATOM 627 C CA . LEU A 1 88 ? -14.296 -7.595 39.370 1.00 51.09 88 LEU A CA 1
ATOM 628 C C . LEU A 1 88 ? -13.668 -6.254 38.905 1.00 51.09 88 LEU A C 1
ATOM 630 O O . LEU A 1 88 ? -13.777 -5.278 39.636 1.00 51.09 88 LEU A O 1
ATOM 634 N N . PHE A 1 89 ? -13.054 -6.170 37.712 1.00 55.78 89 PHE A N 1
ATOM 635 C CA . PHE A 1 89 ? -12.401 -4.952 37.195 1.00 55.78 89 PHE A CA 1
ATOM 636 C C . PHE A 1 89 ? -12.499 -4.739 35.669 1.00 55.78 89 PHE A C 1
ATOM 638 O O . PHE A 1 89 ? -11.761 -3.913 35.128 1.00 55.78 89 PHE A O 1
ATOM 645 N N . GLU A 1 90 ? -13.353 -5.466 34.940 1.00 52.75 90 GLU A N 1
ATOM 646 C CA . GLU A 1 90 ? -13.520 -5.184 33.505 1.00 52.75 90 GLU A CA 1
ATOM 647 C C . GLU A 1 90 ? -14.477 -4.010 33.314 1.00 52.75 90 GLU A C 1
ATOM 649 O O . GLU A 1 90 ? -15.654 -4.074 33.658 1.00 52.75 90 GLU A O 1
ATOM 654 N N . VAL A 1 91 ? -13.946 -2.913 32.782 1.00 58.91 91 VAL A N 1
ATOM 655 C CA . VAL A 1 91 ? -14.720 -1.701 32.541 1.00 58.91 91 VAL A CA 1
ATOM 656 C C . VAL A 1 91 ? -15.468 -1.847 31.224 1.00 58.91 91 VAL A C 1
ATOM 658 O O . VAL A 1 91 ? -14.853 -2.057 30.173 1.00 58.91 91 VAL A O 1
ATOM 661 N N . GLU A 1 92 ? -16.795 -1.749 31.285 1.00 62.31 92 GLU A N 1
ATOM 662 C CA . GLU A 1 92 ? -17.646 -1.740 30.100 1.00 62.31 92 GLU A CA 1
ATOM 663 C C . GLU A 1 92 ? -17.263 -0.573 29.179 1.00 62.31 92 GLU A C 1
ATOM 665 O O . GLU A 1 92 ? -16.809 0.479 29.626 1.00 62.31 92 GLU A O 1
ATOM 670 N N . THR A 1 93 ? -17.396 -0.768 27.867 1.00 61.22 93 THR A N 1
ATOM 671 C CA . THR A 1 93 ? -17.073 0.272 26.881 1.00 61.22 93 THR A CA 1
ATOM 672 C C . THR A 1 93 ? -18.081 1.420 27.013 1.00 61.22 93 THR A C 1
ATOM 674 O O . THR A 1 93 ? -19.259 1.183 26.747 1.00 61.22 93 THR A O 1
ATOM 677 N N . PRO A 1 94 ? -17.662 2.649 27.377 1.00 61.56 94 PRO A N 1
ATOM 678 C CA . PRO A 1 94 ? -18.587 3.769 27.513 1.00 61.56 94 PRO A CA 1
ATOM 679 C C . PRO A 1 94 ? -19.250 4.143 26.176 1.00 61.56 94 PRO A C 1
ATOM 681 O O . PRO A 1 94 ? -18.625 3.989 25.116 1.00 61.56 94 PRO A O 1
ATOM 684 N N . PRO A 1 95 ? -20.486 4.675 26.192 1.00 64.38 95 PRO A N 1
ATOM 685 C CA . PRO A 1 95 ? -21.123 5.237 25.007 1.00 64.38 95 PRO A CA 1
ATOM 686 C C . PRO A 1 95 ? -20.319 6.404 24.418 1.00 64.38 95 PRO A C 1
ATOM 688 O O . PRO A 1 95 ? -19.611 7.128 25.119 1.00 64.38 95 PRO A O 1
ATOM 691 N N . ALA A 1 96 ? -20.459 6.632 23.111 1.00 59.25 96 ALA A N 1
ATOM 692 C CA . ALA A 1 96 ? -19.836 7.781 22.460 1.00 59.25 96 ALA A CA 1
ATOM 693 C C . ALA A 1 96 ? -20.353 9.104 23.064 1.00 59.25 96 ALA A C 1
ATOM 695 O O . ALA A 1 96 ? -21.561 9.325 23.123 1.00 59.25 96 ALA A O 1
ATOM 696 N N . GLY A 1 97 ? -19.437 9.987 23.478 1.00 60.16 97 GLY A N 1
ATOM 697 C CA . GLY A 1 97 ? -19.769 11.284 24.087 1.00 60.16 97 GLY A CA 1
ATOM 698 C C . GLY A 1 97 ? -19.971 11.259 25.607 1.00 60.16 97 GLY A C 1
ATOM 699 O O . GLY A 1 97 ? -20.364 12.278 26.175 1.00 60.16 97 GLY A O 1
ATOM 700 N N . ASP A 1 98 ? -19.706 10.129 26.267 1.00 63.56 98 ASP A N 1
ATOM 701 C CA . ASP A 1 98 ? -19.660 10.057 27.727 1.00 63.56 98 ASP A CA 1
ATOM 702 C C . ASP A 1 98 ? -18.405 10.774 28.265 1.00 63.56 98 ASP A C 1
ATOM 704 O O . ASP A 1 98 ? -17.275 10.353 28.017 1.00 63.56 98 ASP A O 1
ATOM 708 N N . ASN A 1 99 ? -18.622 11.874 28.991 1.00 59.03 99 ASN A N 1
ATOM 709 C CA . ASN A 1 99 ? -17.579 12.696 29.615 1.00 59.03 99 ASN A CA 1
ATOM 710 C C . ASN A 1 99 ? -17.456 12.438 31.130 1.00 59.03 99 ASN A C 1
ATOM 712 O O . ASN A 1 99 ? -16.897 13.262 31.858 1.00 59.03 99 ASN A O 1
ATOM 716 N N . SER A 1 100 ? -18.030 11.347 31.638 1.00 55.03 100 SER A N 1
ATOM 717 C CA . SER A 1 100 ? -17.837 10.936 33.028 1.00 55.03 100 SER A CA 1
ATOM 718 C C . SER A 1 100 ? -16.391 10.471 33.263 1.00 55.03 100 SER A C 1
ATOM 720 O O . SER A 1 100 ? -15.729 9.967 32.361 1.00 55.03 100 SER A O 1
ATOM 722 N N . ASN A 1 101 ? -15.877 10.620 34.491 1.00 54.41 101 ASN A N 1
ATOM 723 C CA . ASN A 1 101 ? -14.535 10.152 34.891 1.00 54.41 101 ASN A CA 1
ATOM 724 C C . ASN A 1 101 ? -14.432 8.607 34.975 1.00 54.41 101 ASN A C 1
ATOM 726 O O . ASN A 1 101 ? -13.641 8.079 35.759 1.00 54.41 101 ASN A O 1
ATOM 730 N N . ASN A 1 102 ? -15.251 7.875 34.219 1.00 59.19 102 ASN A N 1
ATOM 731 C CA . ASN A 1 102 ? -15.238 6.421 34.181 1.00 59.19 102 ASN A CA 1
ATOM 732 C C . ASN A 1 102 ? -13.954 5.931 33.494 1.00 59.19 102 ASN A C 1
ATOM 734 O O . ASN A 1 102 ? -13.438 6.556 32.566 1.00 59.19 102 ASN A O 1
ATOM 738 N N . ALA A 1 103 ? -13.416 4.800 33.951 1.00 55.91 103 ALA A N 1
ATOM 739 C CA . ALA A 1 103 ? -12.312 4.150 33.259 1.00 55.91 103 ALA A CA 1
ATOM 740 C C . ALA A 1 103 ? -12.754 3.737 31.837 1.00 55.91 103 ALA A C 1
ATOM 742 O O . ALA A 1 103 ? -13.924 3.474 31.580 1.00 55.91 103 ALA A O 1
ATOM 743 N N . ALA A 1 104 ? -11.828 3.724 30.884 1.00 60.53 104 ALA A N 1
ATOM 744 C CA . ALA A 1 104 ? -12.131 3.412 29.493 1.00 60.53 104 ALA A CA 1
ATOM 745 C C . ALA A 1 104 ? -11.711 1.979 29.152 1.00 60.53 104 ALA A C 1
ATOM 747 O O . ALA A 1 104 ? -10.582 1.578 29.444 1.00 60.53 104 ALA A O 1
ATOM 748 N N . SER A 1 105 ? -12.585 1.217 28.488 1.00 65.00 105 SER A N 1
ATOM 749 C CA . SER A 1 105 ? -12.228 -0.111 27.977 1.00 65.00 105 SER A CA 1
ATOM 750 C C . SER A 1 105 ? -11.115 -0.018 26.922 1.00 65.00 105 SER A C 1
ATOM 752 O O . SER A 1 105 ? -10.960 1.004 26.245 1.00 65.00 105 SER A O 1
ATOM 754 N N . THR A 1 106 ? -10.359 -1.101 26.704 1.00 55.53 106 THR A N 1
ATOM 755 C CA . THR A 1 106 ? -9.379 -1.150 25.602 1.00 55.53 106 THR A CA 1
ATOM 756 C C . THR A 1 106 ? -10.046 -0.843 24.259 1.00 55.53 106 THR A C 1
ATOM 758 O O . THR A 1 106 ? -9.462 -0.135 23.450 1.00 55.53 106 THR A O 1
ATOM 761 N N . ALA A 1 107 ? -11.287 -1.288 24.034 1.00 56.16 107 ALA A N 1
ATOM 762 C CA . ALA A 1 107 ? -12.043 -0.987 22.817 1.00 56.16 107 ALA A CA 1
ATOM 763 C C . ALA A 1 107 ? -12.393 0.509 22.679 1.00 56.16 107 ALA A C 1
ATOM 765 O O . ALA A 1 107 ? -12.275 1.058 21.585 1.00 56.16 107 ALA A O 1
ATOM 766 N N . PHE A 1 108 ? -12.754 1.184 23.777 1.00 63.25 108 PHE A N 1
ATOM 767 C CA . PHE A 1 108 ? -12.981 2.632 23.799 1.00 63.25 108 PHE A CA 1
ATOM 768 C C . PHE A 1 108 ? -11.691 3.394 23.491 1.00 63.25 108 PHE A C 1
ATOM 770 O O . PHE A 1 108 ? -11.669 4.220 22.585 1.00 63.25 108 PHE A O 1
ATOM 777 N N . VAL A 1 109 ? -10.586 3.076 24.176 1.00 62.09 109 VAL A N 1
ATOM 778 C CA . VAL A 1 109 ? -9.292 3.753 23.969 1.00 62.09 109 VAL A CA 1
ATOM 779 C C . VAL A 1 109 ? -8.765 3.525 22.549 1.00 62.09 109 VAL A C 1
ATOM 781 O O . VAL A 1 109 ? -8.306 4.470 21.912 1.00 62.09 109 VAL A O 1
ATOM 784 N N . GLN A 1 110 ? -8.898 2.312 22.002 1.00 57.53 110 GLN A N 1
ATOM 785 C CA . GLN A 1 110 ? -8.567 2.012 20.598 1.00 57.53 110 GLN A CA 1
ATOM 786 C C . GLN A 1 110 ? -9.470 2.765 19.603 1.00 57.53 110 GLN A C 1
ATOM 788 O O . GLN A 1 110 ? -9.092 2.960 18.450 1.00 57.53 110 GLN A O 1
ATOM 793 N N . GLY A 1 111 ? -10.643 3.234 20.039 1.00 59.22 111 GLY A N 1
ATOM 794 C CA . GLY A 1 111 ? -11.504 4.130 19.271 1.00 59.22 111 GLY A CA 1
ATOM 795 C C . GLY A 1 111 ? -10.932 5.540 19.083 1.00 59.22 111 GLY A C 1
ATOM 796 O O . GLY A 1 111 ? -11.249 6.166 18.075 1.00 59.22 111 GLY A O 1
ATOM 797 N N . PHE A 1 112 ? -10.069 6.012 19.993 1.00 56.59 112 PHE A N 1
ATOM 798 C CA . PHE A 1 112 ? -9.553 7.391 20.009 1.00 56.59 112 PHE A CA 1
ATOM 799 C C . PHE A 1 112 ? -8.027 7.510 19.839 1.00 56.59 112 PHE A C 1
ATOM 801 O O . PHE A 1 112 ? -7.545 8.551 19.402 1.00 56.59 112 PHE A O 1
ATOM 808 N N . ALA A 1 113 ? -7.246 6.476 20.169 1.00 51.28 113 ALA A N 1
ATOM 809 C CA . ALA A 1 113 ? -5.791 6.586 20.336 1.00 51.28 113 ALA A CA 1
ATOM 810 C C . ALA A 1 113 ? -4.956 6.635 19.036 1.00 51.28 113 ALA A C 1
ATOM 812 O O . ALA A 1 113 ? -3.731 6.735 19.093 1.00 51.28 113 ALA A O 1
ATOM 813 N N . GLY A 1 114 ? -5.572 6.623 17.857 1.00 49.28 114 GLY A N 1
ATOM 814 C CA . GLY A 1 114 ? -4.855 6.879 16.611 1.00 49.28 114 GLY A CA 1
ATOM 815 C C . GLY A 1 114 ? -5.787 6.789 15.422 1.00 49.28 114 GLY A C 1
ATOM 816 O O . GLY A 1 114 ? -6.486 5.789 15.290 1.00 49.28 114 GLY A O 1
ATOM 817 N N . GLY A 1 115 ? -5.802 7.825 14.572 1.00 57.88 115 GLY A N 1
ATOM 818 C CA . GLY A 1 115 ? -6.565 7.830 13.319 1.00 57.88 115 GLY A CA 1
ATOM 819 C C . GLY A 1 115 ? -6.434 6.473 12.640 1.00 57.88 115 GLY A C 1
ATOM 820 O O . GLY A 1 115 ? -5.312 5.987 12.448 1.00 57.88 115 GLY A O 1
ATOM 821 N N . ARG A 1 116 ? -7.567 5.803 12.423 1.00 75.81 116 ARG A N 1
ATOM 822 C CA . ARG A 1 116 ? -7.561 4.376 12.145 1.00 75.81 116 ARG A CA 1
ATOM 823 C C . ARG A 1 116 ? -7.003 4.208 10.737 1.00 75.81 116 ARG A C 1
ATOM 825 O O . ARG A 1 116 ? -7.660 4.507 9.748 1.00 75.81 116 ARG A O 1
ATOM 832 N N . LYS A 1 117 ? -5.732 3.819 10.644 1.00 86.94 117 LYS A N 1
ATOM 833 C CA . LYS A 1 117 ? -5.038 3.624 9.371 1.00 86.94 117 LYS A CA 1
ATOM 834 C C . LYS A 1 117 ? -4.600 2.183 9.223 1.00 86.94 117 LYS A C 1
ATOM 836 O O . LYS A 1 117 ? -4.110 1.574 10.173 1.00 86.94 117 LYS A O 1
ATOM 841 N N . VAL A 1 118 ? -4.717 1.652 8.018 1.00 91.56 118 VAL A N 1
ATOM 842 C CA . VAL A 1 118 ? -4.141 0.361 7.645 1.00 91.56 118 VAL A CA 1
ATOM 843 C C . VAL A 1 118 ? -3.250 0.547 6.425 1.00 91.56 118 VAL A C 1
ATOM 845 O O . VAL A 1 118 ? -3.582 1.298 5.511 1.00 91.56 118 VAL A O 1
ATOM 848 N N . VAL A 1 119 ? -2.096 -0.118 6.435 1.00 95.62 119 VAL A N 1
ATOM 849 C CA . VAL A 1 119 ? -1.143 -0.138 5.322 1.00 95.62 119 VAL A CA 1
ATOM 850 C C . VAL A 1 119 ? -1.095 -1.557 4.775 1.00 95.62 119 VAL A C 1
ATOM 852 O O . VAL A 1 119 ? -0.861 -2.503 5.524 1.00 95.62 119 VAL A O 1
ATOM 855 N N . ILE A 1 120 ? -1.330 -1.704 3.476 1.00 96.81 120 ILE A N 1
ATOM 856 C CA . ILE A 1 120 ? -1.457 -2.989 2.795 1.00 96.81 120 ILE A CA 1
ATOM 857 C C . ILE A 1 120 ? -0.422 -3.036 1.666 1.00 96.81 120 ILE A C 1
ATOM 859 O O . ILE A 1 120 ? -0.460 -2.237 0.729 1.00 96.81 120 ILE A O 1
ATOM 863 N N . VAL A 1 121 ? 0.510 -3.985 1.779 1.00 96.12 121 VAL A N 1
ATOM 864 C CA . VAL A 1 121 ? 1.632 -4.217 0.841 1.00 96.12 121 VAL A CA 1
ATOM 865 C C . VAL A 1 121 ? 1.608 -5.617 0.221 1.00 96.12 121 VAL A C 1
ATOM 867 O O . VAL A 1 121 ? 2.442 -5.953 -0.613 1.00 96.12 121 VAL A O 1
ATOM 870 N N . SER A 1 122 ? 0.639 -6.438 0.616 1.00 95.81 122 SER A N 1
ATOM 871 C CA . SER A 1 122 ? 0.373 -7.761 0.065 1.00 95.81 122 SER A CA 1
ATOM 872 C C . SER A 1 122 ? -1.129 -7.945 -0.129 1.00 95.81 122 SER A C 1
ATOM 874 O O . SER A 1 122 ? -1.938 -7.221 0.452 1.00 95.81 122 SER A O 1
ATOM 876 N N . ILE A 1 123 ? -1.501 -8.897 -0.983 1.00 97.06 123 ILE A N 1
ATOM 877 C CA . ILE A 1 123 ? -2.901 -9.188 -1.294 1.00 97.06 123 ILE A CA 1
ATOM 878 C C . ILE A 1 123 ? -3.634 -9.604 -0.018 1.00 97.06 123 ILE A C 1
ATOM 880 O O . ILE A 1 123 ? -3.210 -10.535 0.666 1.00 97.06 123 ILE A O 1
ATOM 884 N N . THR A 1 124 ? -4.742 -8.931 0.286 1.00 96.75 124 THR A N 1
ATOM 885 C CA . THR A 1 124 ? -5.578 -9.246 1.446 1.00 96.75 124 THR A CA 1
ATOM 886 C C . THR A 1 124 ? -7.020 -8.776 1.251 1.00 96.75 124 THR A C 1
ATOM 888 O O . THR A 1 124 ? -7.301 -7.893 0.440 1.00 96.75 124 THR A O 1
ATOM 891 N N . GLY A 1 125 ? -7.945 -9.364 2.006 1.00 95.19 125 GLY A N 1
ATOM 892 C CA . GLY A 1 125 ? -9.281 -8.812 2.205 1.00 95.19 125 GLY A CA 1
ATOM 893 C C . GLY A 1 125 ? -9.292 -7.974 3.479 1.00 95.19 125 GLY A C 1
ATOM 894 O O . GLY A 1 125 ? -9.000 -8.501 4.551 1.00 95.19 125 GLY A O 1
ATOM 895 N N . TRP A 1 126 ? -9.619 -6.686 3.383 1.00 94.81 126 TRP A N 1
ATOM 896 C CA . TRP A 1 126 ? -9.761 -5.822 4.554 1.00 94.81 126 TRP A CA 1
ATOM 897 C C . TRP A 1 126 ? -11.237 -5.639 4.909 1.00 94.81 126 TRP A C 1
ATOM 899 O O . TRP A 1 126 ? -12.022 -5.157 4.093 1.00 94.81 126 TRP A O 1
ATOM 909 N N . THR A 1 127 ? -11.616 -6.030 6.126 1.00 94.19 127 THR A N 1
ATOM 910 C CA . THR A 1 127 ? -12.983 -5.866 6.634 1.00 94.19 127 THR A CA 1
ATOM 911 C C . THR A 1 127 ? -13.168 -4.467 7.207 1.00 94.19 127 THR A C 1
ATOM 913 O O . THR A 1 127 ? -12.461 -4.079 8.137 1.00 94.19 127 THR A O 1
ATOM 916 N N . VAL A 1 128 ? -14.152 -3.739 6.685 1.00 91.25 128 VAL A N 1
ATOM 917 C CA . VAL A 1 128 ? -14.559 -2.415 7.160 1.00 91.25 128 VAL A CA 1
ATOM 918 C C . VAL A 1 128 ? -15.064 -2.541 8.604 1.00 91.25 128 VAL A C 1
ATOM 920 O O . VAL A 1 128 ? -16.012 -3.292 8.853 1.00 91.25 128 VAL A O 1
ATOM 923 N N . PRO A 1 129 ? -14.460 -1.837 9.575 1.00 86.06 129 PRO A N 1
ATOM 924 C CA . PRO A 1 129 ? -14.876 -1.937 10.967 1.00 86.06 129 PRO A CA 1
ATOM 925 C C . PRO A 1 129 ? -16.266 -1.340 11.224 1.00 86.06 129 PRO A C 1
ATOM 927 O O . PRO A 1 129 ? -16.822 -0.588 10.423 1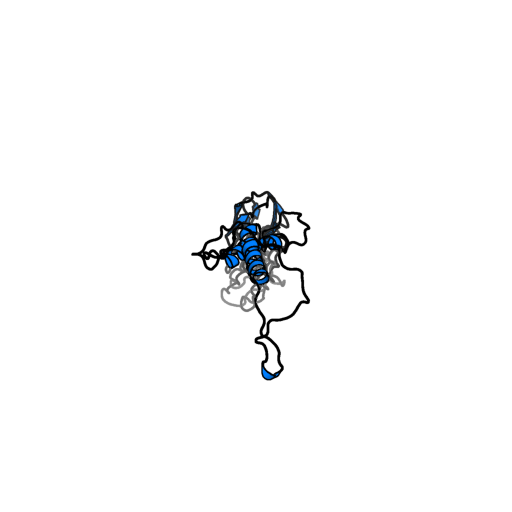.00 86.06 129 PRO A O 1
ATOM 930 N N . ALA A 1 130 ? -16.831 -1.672 12.386 1.00 79.94 130 ALA A N 1
ATOM 931 C CA . ALA A 1 130 ? -18.130 -1.162 12.808 1.00 79.94 130 ALA A CA 1
ATOM 932 C C . ALA A 1 130 ? -18.157 0.380 12.851 1.00 79.94 130 ALA A C 1
ATOM 934 O O . ALA A 1 130 ? -17.208 1.023 13.307 1.00 79.94 130 ALA A O 1
ATOM 935 N N . GLY A 1 131 ? -19.264 0.963 12.381 1.00 81.12 131 GLY A N 1
ATOM 936 C CA . GLY A 1 131 ? -19.498 2.412 12.370 1.00 81.12 131 GLY A CA 1
ATOM 937 C C . GLY A 1 131 ? -18.790 3.194 11.255 1.00 81.12 131 GLY A C 1
ATOM 938 O O . GLY A 1 131 ? -19.046 4.386 11.120 1.00 81.12 131 GLY A O 1
ATOM 939 N N . VAL A 1 132 ? -17.943 2.556 10.442 1.00 87.69 132 VAL A N 1
ATOM 940 C CA . VAL A 1 132 ? -17.240 3.213 9.328 1.00 87.69 132 VAL A CA 1
ATOM 941 C C . VAL A 1 132 ? -18.102 3.183 8.070 1.00 87.69 132 VAL A C 1
ATOM 943 O O . VAL A 1 132 ? -18.456 2.111 7.583 1.00 87.69 132 VAL A O 1
ATOM 946 N N . THR A 1 133 ? -18.417 4.364 7.542 1.00 93.25 133 THR A N 1
ATOM 947 C CA . THR A 1 133 ? -19.219 4.542 6.317 1.00 93.25 133 THR A CA 1
ATOM 948 C C . THR A 1 133 ? -18.460 5.236 5.190 1.00 93.25 133 THR A C 1
ATOM 950 O O . THR A 1 133 ? -18.827 5.087 4.029 1.00 93.25 133 THR A O 1
ATOM 953 N N . ASP A 1 134 ? -17.350 5.900 5.506 1.00 93.62 134 ASP A N 1
ATOM 954 C CA . ASP A 1 134 ? -16.478 6.562 4.542 1.00 93.62 134 ASP A CA 1
ATOM 955 C C . ASP A 1 134 ? -15.014 6.310 4.903 1.00 93.62 134 ASP A C 1
ATOM 957 O O . ASP A 1 134 ? -14.657 6.210 6.079 1.00 93.62 134 ASP A O 1
ATOM 961 N N . ILE A 1 135 ? -14.170 6.194 3.879 1.00 94.88 135 ILE A N 1
ATOM 962 C CA . ILE A 1 135 ? -12.722 6.006 4.007 1.00 94.88 135 ILE A CA 1
ATOM 963 C C . ILE A 1 135 ? -11.961 6.900 3.027 1.00 94.88 135 ILE A C 1
ATOM 965 O O . ILE A 1 135 ? -12.473 7.286 1.973 1.00 94.88 135 ILE A O 1
ATOM 969 N N . TRP A 1 136 ? -10.697 7.179 3.343 1.00 96.31 136 TRP A N 1
ATOM 970 C CA . TRP A 1 136 ? -9.765 7.909 2.486 1.00 96.31 136 TRP A CA 1
ATOM 971 C C . TRP A 1 136 ? -8.608 7.000 2.090 1.00 96.31 136 TRP A C 1
ATOM 973 O O . TRP A 1 136 ? -7.872 6.496 2.937 1.00 96.31 136 TRP A O 1
ATOM 983 N N . VAL A 1 137 ? -8.427 6.808 0.785 1.00 97.06 137 VAL A N 1
ATOM 984 C CA . VAL A 1 137 ? -7.387 5.945 0.226 1.00 97.06 137 VAL A CA 1
ATOM 985 C C . VAL A 1 137 ? -6.249 6.776 -0.339 1.00 97.06 137 VAL A C 1
ATOM 987 O O . VAL A 1 137 ? -6.444 7.629 -1.203 1.00 97.06 137 VAL A O 1
ATOM 990 N N . SER A 1 138 ? -5.037 6.484 0.112 1.00 97.50 138 SER A N 1
ATOM 991 C CA . SER A 1 138 ? -3.807 6.952 -0.523 1.00 97.50 138 SER A CA 1
ATOM 992 C C . SER A 1 138 ? -3.012 5.743 -0.994 1.00 97.50 138 SER A C 1
ATOM 994 O O . SER A 1 138 ? -2.875 4.769 -0.261 1.00 97.50 138 SER A O 1
ATOM 996 N N . GLY A 1 139 ? -2.490 5.769 -2.213 1.00 97.44 139 GLY A N 1
ATOM 997 C CA . GLY A 1 139 ? -1.784 4.609 -2.742 1.00 97.44 139 GLY A CA 1
ATOM 998 C C . GLY A 1 139 ? -1.365 4.763 -4.190 1.00 97.44 139 GLY A C 1
ATOM 999 O O . GLY A 1 139 ? -1.678 5.763 -4.837 1.00 97.44 139 GLY A O 1
ATOM 1000 N N . CYS A 1 140 ? -0.655 3.761 -4.692 1.00 98.38 140 CYS A N 1
ATOM 1001 C CA . CYS A 1 140 ? -0.178 3.710 -6.067 1.00 98.38 140 CYS A CA 1
ATOM 1002 C C . CYS A 1 140 ? -0.271 2.303 -6.669 1.00 98.38 140 CYS A C 1
ATOM 1004 O O . CYS A 1 140 ? -0.265 1.294 -5.956 1.00 98.38 140 CYS A O 1
ATOM 1006 N N . ALA A 1 141 ? -0.373 2.245 -7.997 1.00 98.50 141 ALA A N 1
ATOM 1007 C CA . ALA A 1 141 ? -0.244 1.023 -8.784 1.00 98.50 141 ALA A CA 1
ATOM 1008 C C . ALA A 1 141 ? 1.207 0.532 -8.852 1.00 98.50 141 ALA A C 1
ATOM 1010 O O . ALA A 1 141 ? 2.142 1.277 -8.551 1.00 98.50 141 ALA A O 1
ATOM 1011 N N . GLY A 1 142 ? 1.400 -0.709 -9.299 1.00 98.25 142 GLY A N 1
ATOM 1012 C CA . GLY A 1 142 ? 2.723 -1.196 -9.663 1.00 98.25 142 GLY A CA 1
ATOM 1013 C C . GLY A 1 142 ? 3.285 -0.411 -10.848 1.00 98.25 142 GLY A C 1
ATOM 1014 O O . GLY A 1 142 ? 2.572 -0.085 -11.800 1.00 98.25 142 GLY A O 1
ATOM 1015 N N . ALA A 1 143 ? 4.570 -0.089 -10.792 1.00 98.44 143 ALA A N 1
ATOM 1016 C CA . ALA A 1 143 ? 5.247 0.652 -11.848 1.00 98.44 143 ALA A CA 1
ATOM 1017 C C . ALA A 1 143 ? 5.912 -0.259 -12.877 1.00 98.44 143 ALA A C 1
ATOM 1019 O O . ALA A 1 143 ? 6.183 -1.422 -12.597 1.00 98.44 143 ALA A O 1
ATOM 1020 N N . GLY A 1 144 ? 6.216 0.281 -14.054 1.00 98.38 144 GLY A N 1
ATOM 1021 C CA . GLY A 1 144 ? 6.909 -0.450 -15.107 1.00 98.38 144 GLY A CA 1
ATOM 1022 C C . GLY A 1 144 ? 8.399 -0.625 -14.825 1.00 98.38 144 GLY A C 1
ATOM 1023 O O . GLY A 1 144 ? 9.056 0.237 -14.234 1.00 98.38 144 GLY A O 1
ATOM 1024 N N . GLY A 1 145 ? 8.953 -1.739 -15.292 1.00 98.19 145 GLY A N 1
ATOM 1025 C CA . GLY A 1 145 ? 10.391 -1.919 -15.415 1.00 98.19 145 GLY A CA 1
ATOM 1026 C C . GLY A 1 145 ? 10.952 -1.097 -16.570 1.00 98.19 145 GLY A C 1
ATOM 1027 O O . GLY A 1 145 ? 10.240 -0.643 -17.463 1.00 98.19 145 GLY A O 1
ATOM 1028 N N . SER A 1 146 ? 12.254 -0.891 -16.568 1.00 97.31 146 SER A N 1
ATOM 1029 C CA . SER A 1 146 ? 12.943 -0.200 -17.661 1.00 97.31 146 SER A CA 1
ATOM 1030 C C . SER A 1 146 ? 13.524 -1.172 -18.676 1.00 97.31 146 SER A C 1
ATOM 1032 O O . SER A 1 146 ? 13.656 -2.362 -18.388 1.00 97.31 146 SER A O 1
ATOM 1034 N N . ALA A 1 147 ? 13.895 -0.672 -19.850 1.00 97.25 147 ALA A N 1
ATOM 1035 C CA . ALA A 1 147 ? 14.529 -1.504 -20.859 1.00 97.25 147 ALA A CA 1
ATOM 1036 C C . ALA A 1 147 ? 16.009 -1.779 -20.571 1.00 97.25 147 ALA A C 1
ATOM 1038 O O . ALA A 1 147 ? 16.727 -0.936 -20.020 1.00 97.25 147 ALA A O 1
ATOM 1039 N N . GLY A 1 148 ? 16.470 -2.943 -21.028 1.00 94.62 148 GLY A N 1
ATOM 1040 C CA . GLY A 1 148 ? 17.892 -3.227 -21.157 1.00 94.62 148 GLY A CA 1
ATOM 1041 C C . GLY A 1 148 ? 18.489 -2.597 -22.416 1.00 94.62 148 GLY A C 1
ATOM 1042 O O . GLY A 1 148 ? 17.787 -2.222 -23.359 1.00 94.62 148 GLY A O 1
ATOM 1043 N N . ALA A 1 149 ? 19.813 -2.502 -22.443 1.00 91.50 149 ALA A N 1
ATOM 1044 C CA . ALA A 1 149 ? 20.553 -2.108 -23.630 1.00 91.50 149 ALA A CA 1
ATOM 1045 C C . ALA A 1 149 ? 20.763 -3.346 -24.517 1.00 91.50 149 ALA A C 1
ATOM 1047 O O . ALA A 1 149 ? 21.073 -4.416 -23.984 1.00 91.50 149 ALA A O 1
ATOM 1048 N N . PRO A 1 150 ? 20.600 -3.248 -25.847 1.00 92.19 150 PRO A N 1
ATOM 1049 C CA . PRO A 1 150 ? 20.996 -4.308 -26.765 1.00 92.19 150 PRO A CA 1
ATOM 1050 C C . PRO A 1 150 ? 22.450 -4.739 -26.589 1.00 92.19 150 PRO A C 1
ATOM 1052 O O . PRO A 1 150 ? 23.302 -3.973 -26.135 1.00 92.19 150 PRO A O 1
ATOM 1055 N N . ASN A 1 151 ? 22.743 -5.955 -27.049 1.00 90.50 151 ASN A N 1
ATOM 1056 C CA . ASN A 1 151 ? 24.115 -6.330 -27.368 1.00 90.50 151 ASN A CA 1
ATOM 1057 C C . ASN A 1 151 ? 24.706 -5.326 -28.365 1.00 90.50 151 ASN A C 1
ATOM 1059 O O . ASN A 1 151 ? 23.988 -4.811 -29.221 1.00 90.50 151 ASN A O 1
ATOM 1063 N N . ILE A 1 152 ? 26.006 -5.066 -28.256 1.00 87.75 152 ILE A N 1
ATOM 1064 C CA . ILE A 1 152 ? 26.734 -4.115 -29.099 1.00 87.75 152 ILE A CA 1
ATOM 1065 C C . ILE A 1 152 ? 27.599 -4.923 -30.077 1.00 87.75 152 ILE A C 1
ATOM 1067 O O . ILE A 1 152 ? 28.630 -5.468 -29.663 1.00 87.75 152 ILE A O 1
ATOM 1071 N N . PRO A 1 153 ? 27.189 -5.050 -31.354 1.00 85.88 153 PRO A N 1
ATOM 1072 C CA . PRO A 1 153 ? 28.020 -5.636 -32.400 1.00 85.88 153 PRO A CA 1
ATOM 1073 C C . PRO A 1 153 ? 29.303 -4.834 -32.644 1.00 85.88 153 PRO A C 1
ATOM 1075 O O . PRO A 1 153 ? 29.388 -3.649 -32.311 1.00 85.88 153 PRO A O 1
ATOM 1078 N N . ALA A 1 154 ? 30.278 -5.470 -33.297 1.00 83.38 154 ALA A N 1
ATOM 1079 C CA . ALA A 1 154 ? 31.478 -4.787 -33.766 1.00 83.38 154 ALA A CA 1
ATOM 1080 C C . ALA A 1 154 ? 31.101 -3.592 -34.654 1.00 83.38 154 ALA A C 1
ATOM 1082 O O . ALA A 1 154 ? 30.236 -3.711 -35.520 1.00 83.38 154 ALA A O 1
ATOM 1083 N N . ASN A 1 155 ? 31.769 -2.454 -34.451 1.00 84.56 155 ASN A N 1
ATOM 1084 C CA . ASN A 1 155 ? 31.481 -1.204 -35.158 1.00 84.56 155 ASN A CA 1
ATOM 1085 C C . ASN A 1 155 ? 30.028 -0.712 -35.024 1.00 84.56 155 ASN A C 1
ATOM 1087 O O . ASN A 1 155 ? 29.534 -0.075 -35.948 1.00 84.56 155 ASN A O 1
ATOM 1091 N N . ASN A 1 156 ? 29.360 -0.951 -33.890 1.00 88.25 156 ASN A N 1
ATOM 1092 C CA . ASN A 1 156 ? 28.066 -0.337 -33.578 1.00 88.25 156 ASN A CA 1
ATOM 1093 C C . ASN A 1 156 ? 28.140 0.587 -32.357 1.00 88.25 156 ASN A C 1
ATOM 1095 O O . ASN A 1 156 ? 29.002 0.455 -31.488 1.00 88.25 156 ASN A O 1
ATOM 1099 N N . ILE A 1 157 ? 27.167 1.493 -32.287 1.00 89.81 157 ILE A N 1
ATOM 1100 C CA . ILE A 1 157 ? 26.801 2.267 -31.101 1.00 89.81 157 ILE A CA 1
ATOM 1101 C C . ILE A 1 157 ? 25.367 1.917 -30.686 1.00 89.81 157 ILE A C 1
ATOM 1103 O O . ILE A 1 157 ? 24.592 1.354 -31.466 1.00 89.81 157 ILE A O 1
ATOM 1107 N N . VAL A 1 158 ? 25.034 2.187 -29.426 1.00 91.62 158 VAL A N 1
ATOM 1108 C CA . VAL A 1 158 ? 23.753 1.828 -28.803 1.00 91.62 158 VAL A CA 1
ATOM 1109 C C . VAL A 1 158 ? 23.252 3.006 -27.980 1.00 91.62 158 VAL A C 1
ATOM 1111 O O . VAL A 1 158 ? 23.996 3.527 -27.155 1.00 91.62 158 VAL A O 1
ATOM 1114 N N . ALA A 1 159 ? 22.019 3.443 -28.213 1.00 93.12 159 ALA A N 1
ATOM 1115 C CA . ALA A 1 159 ? 21.378 4.495 -27.433 1.00 93.12 159 ALA A CA 1
ATOM 1116 C C . ALA A 1 159 ? 20.927 3.974 -26.059 1.00 93.12 159 ALA A C 1
ATOM 1118 O O . ALA A 1 159 ? 20.840 2.765 -25.836 1.00 93.12 159 ALA A O 1
ATOM 1119 N N . GLY A 1 160 ? 20.623 4.884 -25.133 1.00 93.62 160 GLY A N 1
ATOM 1120 C CA . GLY A 1 160 ? 20.085 4.504 -23.828 1.00 93.62 160 GLY A CA 1
ATOM 1121 C C . GLY A 1 160 ? 18.719 3.821 -23.943 1.00 93.62 160 GLY A C 1
ATOM 1122 O O . GLY A 1 160 ? 17.906 4.171 -24.804 1.00 93.62 160 GLY A O 1
ATOM 1123 N N . GLY A 1 161 ? 18.453 2.861 -23.057 1.00 95.50 161 GLY A N 1
ATOM 1124 C CA . GLY A 1 161 ? 17.116 2.292 -22.887 1.00 95.50 161 GLY A CA 1
ATOM 1125 C C . GLY A 1 161 ? 16.182 3.267 -22.166 1.00 95.50 161 GLY A C 1
ATOM 1126 O O . GLY A 1 161 ? 16.621 4.026 -21.298 1.00 95.50 161 GLY A O 1
ATOM 1127 N N . GLY A 1 162 ? 14.894 3.238 -22.508 1.00 97.50 162 GLY A N 1
ATOM 1128 C CA . GLY A 1 162 ? 13.873 4.049 -21.848 1.00 97.50 162 GLY A CA 1
ATOM 1129 C C . GLY A 1 162 ? 13.634 3.627 -20.394 1.00 97.50 162 GLY A C 1
ATOM 1130 O O . GLY A 1 162 ? 13.720 2.441 -20.049 1.00 97.50 162 GLY A O 1
ATOM 1131 N N . GLY A 1 163 ? 13.307 4.598 -19.540 1.00 98.06 163 GLY A N 1
ATOM 1132 C CA . GLY A 1 163 ? 12.888 4.349 -18.160 1.00 98.06 163 GLY A CA 1
ATOM 1133 C C . GLY A 1 163 ? 11.493 3.720 -18.085 1.00 98.06 163 GLY A C 1
ATOM 1134 O O . GLY A 1 163 ? 10.664 3.897 -18.975 1.00 98.06 163 GLY A O 1
ATOM 1135 N N . GLY A 1 164 ? 11.209 2.978 -17.019 1.00 98.38 164 GLY A N 1
ATOM 1136 C CA . GLY A 1 164 ? 9.859 2.504 -16.716 1.00 98.38 164 GLY A CA 1
ATOM 1137 C C . GLY A 1 164 ? 8.972 3.634 -16.193 1.00 98.38 164 GLY A C 1
ATOM 1138 O O . GLY A 1 164 ? 9.460 4.589 -15.587 1.00 98.38 164 GLY A O 1
ATOM 1139 N N . ALA A 1 165 ? 7.664 3.545 -16.412 1.00 98.31 165 ALA A N 1
ATOM 1140 C CA . ALA A 1 165 ? 6.723 4.550 -15.924 1.00 98.31 165 ALA A CA 1
ATOM 1141 C C . ALA A 1 165 ? 6.315 4.314 -14.469 1.00 98.31 165 ALA A C 1
ATOM 1143 O O . ALA A 1 165 ? 6.270 3.167 -14.017 1.00 98.31 165 ALA A O 1
ATOM 1144 N N . ALA A 1 166 ? 5.931 5.377 -13.762 1.00 98.31 166 ALA A N 1
ATOM 1145 C CA . ALA A 1 166 ? 5.280 5.244 -12.464 1.00 98.31 166 ALA A CA 1
ATOM 1146 C C . ALA A 1 166 ? 3.858 4.680 -12.607 1.00 98.31 166 ALA A C 1
ATOM 1148 O O . ALA A 1 166 ? 3.164 4.933 -13.599 1.00 98.31 166 ALA A O 1
ATOM 1149 N N . GLY A 1 167 ? 3.415 3.945 -11.590 1.00 98.31 167 GLY A N 1
ATOM 1150 C CA . GLY A 1 167 ? 2.017 3.549 -11.459 1.00 98.31 167 GLY A CA 1
ATOM 1151 C C . GLY A 1 167 ? 1.140 4.747 -11.094 1.00 98.31 167 GLY A C 1
ATOM 1152 O O . GLY A 1 167 ? 1.589 5.666 -10.411 1.00 98.31 167 GLY A O 1
ATOM 1153 N N . GLN A 1 168 ? -0.124 4.734 -11.520 1.00 98.44 168 GLN A N 1
ATOM 1154 C CA . GLN A 1 168 ? -1.098 5.745 -11.114 1.00 98.44 168 GLN A CA 1
ATOM 1155 C C . GLN A 1 168 ? -1.176 5.822 -9.593 1.00 98.44 168 GLN A C 1
ATOM 1157 O O . GLN A 1 168 ? -1.242 4.791 -8.924 1.00 98.44 168 GLN A O 1
ATOM 1162 N N . PHE A 1 169 ? -1.200 7.038 -9.057 1.00 97.88 169 PHE A N 1
ATOM 1163 C CA . PHE A 1 169 ? -1.335 7.275 -7.630 1.00 97.88 169 PHE A CA 1
ATOM 1164 C C . PHE A 1 169 ? -2.534 8.163 -7.315 1.00 97.88 169 PHE A C 1
ATOM 1166 O O . PHE A 1 169 ? -2.972 8.974 -8.130 1.00 97.88 169 PHE A O 1
ATOM 1173 N N . VAL A 1 170 ? -3.045 8.010 -6.099 1.00 97.75 170 VAL A N 1
ATOM 1174 C CA . VAL A 1 170 ? -4.049 8.890 -5.501 1.00 97.75 170 VAL A CA 1
ATOM 1175 C C . VAL A 1 170 ? -3.625 9.254 -4.087 1.00 97.75 170 VAL A C 1
ATOM 1177 O O . VAL A 1 170 ? -2.957 8.477 -3.401 1.00 97.75 170 VAL A O 1
ATOM 1180 N N . LEU A 1 171 ? -4.026 10.443 -3.654 1.00 96.56 171 LEU A N 1
ATOM 1181 C CA . LEU A 1 171 ? -3.843 10.922 -2.291 1.00 96.56 171 LEU A CA 1
ATOM 1182 C C . LEU A 1 171 ? -5.219 11.265 -1.735 1.00 96.56 171 LEU A C 1
ATOM 1184 O O . LEU A 1 171 ? -5.929 12.083 -2.316 1.00 96.56 171 LEU A O 1
ATOM 1188 N N . ARG A 1 172 ? -5.582 10.625 -0.622 1.00 94.94 172 ARG A N 1
ATOM 1189 C CA . ARG A 1 172 ? -6.847 10.829 0.097 1.00 94.94 172 ARG A CA 1
ATOM 1190 C C . ARG A 1 172 ? -8.090 10.776 -0.804 1.00 94.94 172 ARG A C 1
ATOM 1192 O O . ARG A 1 172 ? -8.984 11.613 -0.693 1.00 94.94 172 ARG A O 1
ATOM 1199 N N . TYR A 1 173 ? -8.156 9.781 -1.683 1.00 97.00 173 TYR A N 1
ATOM 1200 C CA . TYR A 1 173 ? -9.341 9.496 -2.483 1.00 97.00 173 TYR A CA 1
ATOM 1201 C C . TYR A 1 173 ? -10.479 9.001 -1.586 1.00 97.00 173 TYR A C 1
ATOM 1203 O O . TYR A 1 173 ? -10.327 8.005 -0.883 1.00 97.00 173 TYR A O 1
ATOM 1211 N N . HIS A 1 174 ? -11.604 9.706 -1.602 1.00 96.38 174 HIS A N 1
ATOM 1212 C CA . HIS A 1 174 ? -12.771 9.380 -0.790 1.00 96.38 174 HIS A CA 1
ATOM 1213 C C . HIS A 1 174 ? -13.553 8.199 -1.375 1.00 96.38 174 HIS A C 1
ATOM 1215 O O . HIS A 1 174 ? -13.842 8.184 -2.573 1.00 96.38 174 HIS A O 1
ATOM 1221 N N . MET A 1 175 ? -13.947 7.245 -0.532 1.00 95.31 175 MET A N 1
ATOM 1222 C CA . MET A 1 175 ? -14.801 6.118 -0.912 1.00 95.31 175 MET A CA 1
ATOM 1223 C C . MET A 1 175 ? -15.834 5.843 0.172 1.00 95.31 175 MET A C 1
ATOM 1225 O O . MET A 1 175 ? -15.471 5.703 1.338 1.00 95.31 175 MET A O 1
ATOM 1229 N N . SER A 1 176 ? -17.093 5.679 -0.223 1.00 95.69 176 SER A N 1
ATOM 1230 C CA . SER A 1 176 ? -18.133 5.212 0.691 1.00 95.69 176 SER A CA 1
ATOM 1231 C C . SER A 1 176 ? -18.106 3.688 0.797 1.00 95.69 176 SER A C 1
ATOM 1233 O O . SER A 1 176 ? -17.909 2.976 -0.192 1.00 95.69 176 SER A O 1
ATOM 1235 N N . VAL A 1 177 ? -18.293 3.190 2.013 1.00 95.44 177 VAL A N 1
ATOM 1236 C CA . VAL A 1 177 ? -18.208 1.776 2.382 1.00 95.44 177 VAL A CA 1
ATOM 1237 C C . VAL A 1 177 ? -19.332 1.409 3.344 1.00 95.44 177 VAL A C 1
ATOM 1239 O O . VAL A 1 177 ? -19.951 2.267 3.964 1.00 95.44 177 VAL A O 1
ATOM 1242 N N . THR A 1 178 ? -19.612 0.116 3.482 1.00 94.19 178 THR A N 1
ATOM 1243 C CA . THR A 1 178 ? -20.581 -0.376 4.471 1.00 94.19 178 THR A CA 1
ATOM 1244 C C . THR A 1 178 ? -19.856 -1.053 5.637 1.00 94.19 178 THR A C 1
ATOM 1246 O O . THR A 1 178 ? -18.962 -1.864 5.384 1.00 94.19 178 THR A O 1
ATOM 1249 N N . PRO A 1 179 ? -20.239 -0.803 6.906 1.00 91.25 179 PRO A N 1
ATOM 1250 C CA . PRO A 1 179 ? -19.702 -1.546 8.043 1.00 91.25 179 PRO A CA 1
ATOM 1251 C C . PRO A 1 179 ? -19.804 -3.066 7.838 1.00 91.25 179 PRO A C 1
ATOM 1253 O O . PRO A 1 179 ? -20.858 -3.577 7.462 1.00 91.25 179 PRO A O 1
ATOM 1256 N N . GLY A 1 180 ? -18.712 -3.795 8.073 1.00 84.75 180 GLY A N 1
ATOM 1257 C CA . GLY A 1 180 ? -18.626 -5.245 7.867 1.00 84.75 180 GLY A CA 1
ATOM 1258 C C . GLY A 1 180 ? -18.371 -5.692 6.420 1.00 84.75 180 GLY A C 1
ATOM 1259 O O . GLY A 1 180 ? -18.139 -6.878 6.190 1.00 84.75 180 GLY A O 1
ATOM 1260 N N . GLN A 1 181 ? -18.364 -4.778 5.442 1.00 93.75 181 GLN A N 1
ATOM 1261 C CA . GLN A 1 181 ? -17.972 -5.084 4.064 1.00 93.75 181 GLN A CA 1
ATOM 1262 C C . GLN A 1 181 ? -16.507 -5.530 4.007 1.00 93.75 181 GLN A C 1
ATOM 1264 O O . GLN A 1 181 ? -15.646 -4.928 4.641 1.00 93.75 181 GLN A O 1
ATOM 1269 N N . VAL A 1 182 ? -16.196 -6.543 3.197 1.00 95.19 182 VAL A N 1
ATOM 1270 C CA . VAL A 1 182 ? -14.808 -6.937 2.915 1.00 95.19 182 VAL A CA 1
ATOM 1271 C C . VAL A 1 182 ? -14.368 -6.314 1.593 1.00 95.19 182 VAL A C 1
ATOM 1273 O O . VAL A 1 182 ? -14.909 -6.638 0.536 1.00 95.19 182 VAL A O 1
ATOM 1276 N N . LEU A 1 183 ? -13.383 -5.417 1.641 1.00 96.69 183 LEU A N 1
ATOM 1277 C CA . LEU A 1 183 ? -12.741 -4.857 0.455 1.00 96.69 183 LEU A CA 1
ATOM 1278 C C . LEU A 1 183 ? -11.609 -5.773 -0.004 1.00 96.69 183 LEU A C 1
ATOM 1280 O O . LEU A 1 183 ? -10.713 -6.103 0.771 1.00 96.69 183 LEU A O 1
ATOM 1284 N N . SER A 1 184 ? -11.622 -6.153 -1.283 1.00 97.00 184 SER A N 1
ATOM 1285 C CA . SER A 1 184 ? -10.460 -6.786 -1.907 1.00 97.00 184 SER A CA 1
ATOM 1286 C C . SER A 1 184 ? -9.369 -5.736 -2.101 1.00 97.00 184 SER A C 1
ATOM 1288 O O . SER A 1 184 ? -9.584 -4.745 -2.801 1.00 97.00 184 SER A O 1
ATOM 1290 N N . CYS A 1 185 ? -8.221 -5.938 -1.461 1.00 98.00 185 CYS A N 1
ATOM 1291 C CA . CYS A 1 185 ? -7.065 -5.059 -1.542 1.00 98.00 185 CYS A CA 1
ATOM 1292 C C . CYS A 1 185 ? -5.913 -5.817 -2.203 1.00 98.00 185 CYS A C 1
ATOM 1294 O O . CYS A 1 185 ? -5.322 -6.728 -1.621 1.00 98.00 185 CYS A O 1
ATOM 1296 N N . VAL A 1 186 ? -5.595 -5.435 -3.435 1.00 98.44 186 VAL A N 1
ATOM 1297 C CA . VAL A 1 186 ? -4.577 -6.067 -4.275 1.00 98.44 186 VAL A CA 1
ATOM 1298 C C . VAL A 1 186 ? -3.569 -4.994 -4.677 1.00 98.44 186 VAL A C 1
ATOM 1300 O O . VAL A 1 186 ? -3.801 -4.295 -5.663 1.00 98.44 186 VAL A O 1
ATOM 1303 N N . PRO A 1 187 ? -2.468 -4.807 -3.931 1.00 98.44 187 PRO A N 1
ATOM 1304 C CA . PRO A 1 187 ? -1.364 -3.971 -4.387 1.00 98.44 187 PRO A CA 1
ATOM 1305 C C . PRO A 1 187 ? -0.762 -4.532 -5.681 1.00 98.44 187 PRO A C 1
ATOM 1307 O O . PRO A 1 187 ? -0.511 -5.733 -5.792 1.00 98.44 187 PRO A O 1
ATOM 1310 N N . GLY A 1 188 ? -0.527 -3.668 -6.663 1.00 98.25 188 GLY A N 1
ATOM 1311 C CA . GLY A 1 188 ? 0.035 -4.054 -7.951 1.00 98.25 188 GLY A CA 1
ATOM 1312 C C . GLY A 1 188 ? 1.494 -4.500 -7.848 1.00 98.25 188 GLY A C 1
ATOM 1313 O O . GLY A 1 188 ? 2.304 -3.856 -7.188 1.00 98.25 188 GLY A O 1
ATOM 1314 N N . ALA A 1 189 ? 1.871 -5.579 -8.528 1.00 98.31 189 ALA A N 1
ATOM 1315 C CA . ALA A 1 189 ? 3.271 -5.977 -8.648 1.00 98.31 189 ALA A CA 1
ATOM 1316 C C . ALA A 1 189 ? 4.074 -4.981 -9.505 1.00 98.31 189 ALA A C 1
ATOM 1318 O O . ALA A 1 189 ? 3.559 -4.422 -10.476 1.00 98.31 189 ALA A O 1
ATOM 1319 N N . GLY A 1 190 ? 5.349 -4.788 -9.166 1.00 98.12 190 GLY A N 1
ATOM 1320 C CA . GLY A 1 190 ? 6.283 -4.034 -9.999 1.00 98.12 190 GLY A CA 1
ATOM 1321 C C . GLY A 1 190 ? 6.637 -4.793 -11.281 1.00 98.12 190 GLY A C 1
ATOM 1322 O O . GLY A 1 190 ? 6.699 -6.022 -11.296 1.00 98.12 190 GLY A O 1
ATOM 1323 N N . GLY A 1 191 ? 6.866 -4.057 -12.361 1.00 98.25 191 GLY A N 1
ATOM 1324 C CA . GLY A 1 191 ? 7.272 -4.596 -13.649 1.00 98.25 191 GLY A CA 1
ATOM 1325 C C . GLY A 1 191 ? 8.709 -5.105 -13.624 1.00 98.25 191 GLY A C 1
ATOM 1326 O O . GLY A 1 191 ? 9.599 -4.500 -13.019 1.00 98.25 191 GLY A O 1
ATOM 1327 N N . VAL A 1 192 ? 8.951 -6.224 -14.301 1.00 98.19 192 VAL A N 1
ATOM 1328 C CA . VAL A 1 192 ? 10.283 -6.834 -14.378 1.00 98.19 192 VAL A CA 1
ATOM 1329 C C . VAL A 1 192 ? 11.256 -5.962 -15.171 1.00 98.19 192 VAL A C 1
ATOM 1331 O O . VAL A 1 192 ? 10.874 -5.291 -16.132 1.00 98.19 192 VAL A O 1
ATOM 1334 N N . ALA A 1 193 ? 12.529 -5.986 -14.780 1.00 97.69 193 ALA A N 1
ATOM 1335 C CA . ALA A 1 193 ? 13.596 -5.361 -15.551 1.00 97.69 193 ALA A CA 1
ATOM 1336 C C . ALA A 1 193 ? 13.669 -5.957 -16.963 1.00 97.69 193 ALA A C 1
ATOM 1338 O O . ALA A 1 193 ? 13.575 -7.174 -17.136 1.00 97.69 193 ALA A O 1
ATOM 1339 N N . GLY A 1 194 ? 13.890 -5.107 -17.962 1.00 97.31 194 GLY A N 1
ATOM 1340 C CA . GLY A 1 194 ? 14.191 -5.554 -19.310 1.00 97.31 194 GLY A CA 1
ATOM 1341 C C . GLY A 1 194 ? 15.510 -6.314 -19.332 1.00 97.31 194 GLY A C 1
ATOM 1342 O O . GLY A 1 194 ? 16.532 -5.837 -18.825 1.00 97.31 194 GLY A O 1
ATOM 1343 N N . ALA A 1 195 ? 15.482 -7.508 -19.923 1.00 95.94 195 ALA A N 1
ATOM 1344 C CA . ALA A 1 195 ? 16.691 -8.259 -20.225 1.00 95.94 195 ALA A CA 1
ATOM 1345 C C . ALA A 1 195 ? 17.576 -7.474 -21.209 1.00 95.94 195 ALA A C 1
ATOM 1347 O O . ALA A 1 195 ? 17.161 -6.468 -21.785 1.00 95.94 195 ALA A O 1
ATOM 1348 N N . VAL A 1 196 ? 18.798 -7.947 -21.441 1.00 93.94 196 VAL A N 1
ATOM 1349 C CA . VAL A 1 196 ? 19.680 -7.379 -22.469 1.00 93.94 196 VAL A CA 1
ATOM 1350 C C . VAL A 1 196 ? 18.955 -7.375 -23.823 1.00 93.94 196 VAL A C 1
ATOM 1352 O O . VAL A 1 196 ? 18.507 -8.418 -24.294 1.00 93.94 196 VAL A O 1
ATOM 1355 N N . GLY A 1 197 ? 18.800 -6.191 -24.423 1.00 93.44 197 GLY A N 1
ATOM 1356 C CA . GLY A 1 197 ? 18.034 -5.982 -25.660 1.00 93.44 197 GLY A CA 1
ATOM 1357 C C . GLY A 1 197 ? 16.517 -6.175 -25.551 1.00 93.44 197 GLY A C 1
ATOM 1358 O O . GLY A 1 197 ? 15.853 -6.265 -26.581 1.00 93.44 197 GLY A O 1
ATOM 1359 N N . GLY A 1 198 ? 15.967 -6.258 -24.338 1.00 96.56 198 GLY A N 1
ATOM 1360 C CA . GLY A 1 198 ? 14.546 -6.478 -24.075 1.00 96.56 198 GLY A CA 1
ATOM 1361 C C . GLY A 1 198 ? 13.864 -5.271 -23.418 1.00 96.56 198 GLY A C 1
ATOM 1362 O O . GLY A 1 198 ? 14.507 -4.541 -22.651 1.00 96.56 198 GLY A O 1
ATOM 1363 N N . PRO A 1 199 ? 12.574 -5.021 -23.725 1.00 98.06 199 PRO A N 1
ATOM 1364 C CA . PRO A 1 199 ? 11.826 -3.925 -23.120 1.00 98.06 199 PRO A CA 1
ATOM 1365 C C . PRO A 1 199 ? 11.576 -4.218 -21.641 1.00 98.06 199 PRO A C 1
ATOM 1367 O O . PRO A 1 199 ? 11.648 -5.367 -21.199 1.00 98.06 199 PRO A O 1
ATOM 1370 N N . GLY A 1 200 ? 11.259 -3.179 -20.876 1.00 97.94 200 GLY A N 1
ATOM 1371 C CA . GLY A 1 200 ? 10.799 -3.361 -19.505 1.00 97.94 200 GLY A CA 1
ATOM 1372 C C . GLY A 1 200 ? 9.427 -4.033 -19.457 1.00 97.94 200 GLY A C 1
ATOM 1373 O O . GLY A 1 200 ? 8.590 -3.822 -20.335 1.00 97.94 200 GLY A O 1
ATOM 1374 N N . GLY A 1 201 ? 9.173 -4.827 -18.418 1.00 98.44 201 GLY A N 1
ATOM 1375 C CA . GLY A 1 201 ? 7.839 -5.363 -18.157 1.00 98.44 201 GLY A CA 1
ATOM 1376 C C . GLY A 1 201 ? 6.902 -4.290 -17.601 1.00 98.44 201 GLY A C 1
ATOM 1377 O O . GLY A 1 201 ? 7.331 -3.414 -16.851 1.00 98.44 201 GLY A O 1
ATOM 1378 N N . ASN A 1 202 ? 5.613 -4.371 -17.923 1.00 98.50 202 ASN A N 1
ATOM 1379 C CA . ASN A 1 202 ? 4.598 -3.527 -17.289 1.00 98.50 202 ASN A CA 1
ATOM 1380 C C . ASN A 1 202 ? 4.414 -3.921 -15.816 1.00 98.50 202 ASN A C 1
ATOM 1382 O O . ASN A 1 202 ? 4.576 -5.089 -15.458 1.00 98.50 202 ASN A O 1
ATOM 1386 N N . GLY A 1 203 ? 4.043 -2.955 -14.975 1.00 98.31 203 GLY A N 1
ATOM 1387 C CA . GLY A 1 203 ? 3.530 -3.251 -13.640 1.00 98.31 203 GLY A CA 1
ATOM 1388 C C . GLY A 1 203 ? 2.130 -3.873 -13.692 1.00 98.31 203 GLY A C 1
ATOM 1389 O O . GLY A 1 203 ? 1.521 -4.002 -14.755 1.00 98.31 203 GLY A O 1
ATOM 1390 N N . SER A 1 204 ? 1.592 -4.225 -12.527 1.00 98.56 204 SER A N 1
ATOM 1391 C CA . SER A 1 204 ? 0.186 -4.625 -12.371 1.00 98.56 204 SER A CA 1
ATOM 1392 C C . SER A 1 204 ? -0.638 -3.530 -11.696 1.00 98.56 204 SER A C 1
ATOM 1394 O O . SER A 1 204 ? -0.111 -2.715 -10.934 1.00 98.56 204 SER A O 1
ATOM 1396 N N . ASN A 1 205 ? -1.940 -3.503 -11.981 1.00 98.50 205 ASN A N 1
ATOM 1397 C CA . ASN A 1 205 ? -2.859 -2.541 -11.376 1.00 98.50 205 ASN A CA 1
ATOM 1398 C C . ASN A 1 205 ? -2.964 -2.768 -9.863 1.00 98.50 205 ASN A C 1
ATOM 1400 O O . ASN A 1 205 ? -2.886 -3.906 -9.401 1.00 98.50 205 ASN A O 1
ATOM 1404 N N . THR A 1 206 ? -3.198 -1.691 -9.112 1.00 98.62 206 THR A N 1
ATOM 1405 C CA . THR A 1 206 ? -3.631 -1.794 -7.711 1.00 98.62 206 THR A CA 1
ATOM 1406 C C . THR A 1 206 ? -5.154 -1.723 -7.661 1.00 98.62 206 THR A C 1
ATOM 1408 O O . THR A 1 206 ? -5.735 -0.809 -8.246 1.00 98.62 206 THR A O 1
ATOM 1411 N N . VAL A 1 207 ? -5.802 -2.651 -6.956 1.00 98.25 207 VAL A N 1
ATOM 1412 C CA . VAL A 1 207 ? -7.265 -2.692 -6.787 1.00 98.25 207 VAL A CA 1
ATOM 1413 C C . VAL A 1 207 ? -7.628 -2.557 -5.308 1.00 98.25 207 VAL A C 1
ATOM 1415 O O . VAL A 1 207 ? -7.070 -3.263 -4.469 1.00 98.25 207 VAL A O 1
ATOM 1418 N N . ILE A 1 208 ? -8.563 -1.658 -4.991 1.00 97.12 208 ILE A N 1
ATOM 1419 C CA . ILE A 1 208 ? -9.158 -1.477 -3.660 1.00 97.12 208 ILE A CA 1
ATOM 1420 C C . ILE A 1 208 ? -10.683 -1.465 -3.809 1.00 97.12 208 ILE A C 1
ATOM 1422 O O . ILE A 1 208 ? -11.280 -0.433 -4.116 1.00 97.12 208 ILE A O 1
ATOM 1426 N N . GLY A 1 209 ? -11.333 -2.613 -3.620 1.00 95.12 209 GLY A N 1
ATOM 1427 C CA . GLY A 1 209 ? -12.764 -2.745 -3.903 1.00 95.12 209 GLY A CA 1
ATOM 1428 C C . GLY A 1 209 ? -13.069 -2.391 -5.364 1.00 95.12 209 GLY A C 1
ATOM 1429 O O . GLY A 1 209 ? -12.625 -3.091 -6.269 1.00 95.12 209 GLY A O 1
ATOM 1430 N N . SER A 1 210 ? -13.808 -1.303 -5.598 1.00 93.06 210 SER A N 1
ATOM 1431 C CA . SER A 1 210 ? -14.118 -0.790 -6.942 1.00 93.06 210 SER A CA 1
ATOM 1432 C C . SER A 1 210 ? -13.075 0.183 -7.508 1.00 93.06 210 SER A C 1
ATOM 1434 O O . SER A 1 210 ? -13.109 0.478 -8.702 1.00 93.06 210 SER A O 1
ATOM 1436 N N . LEU A 1 211 ? -12.157 0.704 -6.688 1.00 97.25 211 LEU A N 1
ATOM 1437 C CA . LEU A 1 211 ? -11.100 1.603 -7.147 1.00 97.25 211 LEU A CA 1
ATOM 1438 C C . LEU A 1 211 ? -9.985 0.795 -7.818 1.00 97.25 211 LEU A C 1
ATOM 1440 O O . LEU A 1 211 ? -9.404 -0.094 -7.203 1.00 97.25 211 LEU A O 1
ATOM 1444 N N . THR A 1 212 ? -9.654 1.140 -9.062 1.00 98.12 212 THR A N 1
ATOM 1445 C CA . THR A 1 212 ? -8.509 0.576 -9.788 1.00 98.12 212 THR A CA 1
ATOM 1446 C C . THR A 1 212 ? -7.531 1.686 -10.147 1.00 98.12 212 THR A C 1
ATOM 1448 O O . THR A 1 212 ? -7.901 2.653 -10.809 1.00 98.12 212 THR A O 1
ATOM 1451 N N . LEU A 1 213 ? -6.277 1.531 -9.728 1.00 98.50 213 LEU A N 1
ATOM 1452 C CA . LEU A 1 213 ? -5.161 2.378 -10.134 1.00 98.50 213 LEU A CA 1
ATOM 1453 C C . LEU A 1 213 ? -4.393 1.678 -11.255 1.00 98.50 213 LEU A C 1
ATOM 1455 O O . LEU A 1 213 ? -3.978 0.524 -11.106 1.00 98.50 213 LEU A O 1
ATOM 1459 N N . THR A 1 214 ? -4.202 2.382 -12.367 1.00 98.44 214 THR A N 1
ATOM 1460 C CA . THR A 1 214 ? -3.574 1.833 -13.575 1.00 98.44 214 THR A CA 1
ATOM 1461 C C . THR A 1 214 ? -2.064 1.704 -13.407 1.00 98.44 214 THR A C 1
ATOM 1463 O O . THR A 1 214 ? -1.399 2.634 -12.950 1.00 98.44 214 THR A O 1
ATOM 1466 N N . ALA A 1 215 ? -1.513 0.558 -13.794 1.00 98.44 215 ALA A N 1
ATOM 1467 C CA . ALA A 1 215 ? -0.083 0.294 -13.742 1.00 98.44 215 ALA A CA 1
ATOM 1468 C C . ALA A 1 215 ? 0.743 1.187 -14.676 1.00 98.44 215 ALA A C 1
ATOM 1470 O O . ALA A 1 215 ? 0.263 1.652 -15.711 1.00 98.44 215 ALA A O 1
ATOM 1471 N N . GLY A 1 216 ? 2.022 1.353 -14.338 1.00 98.38 216 GLY A N 1
ATOM 1472 C CA . GLY A 1 216 ? 3.004 1.952 -15.237 1.00 98.38 216 GLY A CA 1
ATOM 1473 C C . GLY A 1 216 ? 3.462 0.963 -16.313 1.00 98.38 216 GLY A C 1
ATOM 1474 O O . GLY A 1 216 ? 3.696 -0.217 -16.027 1.00 98.38 216 GLY A O 1
ATOM 1475 N N . ALA A 1 217 ? 3.620 1.437 -17.549 1.00 98.62 217 ALA A N 1
ATOM 1476 C CA . ALA A 1 217 ? 4.172 0.637 -18.638 1.00 98.62 217 ALA A CA 1
ATOM 1477 C C . ALA A 1 217 ? 5.705 0.561 -18.580 1.00 98.62 217 ALA A C 1
ATOM 1479 O O . ALA A 1 217 ? 6.373 1.424 -18.000 1.00 98.62 217 ALA A O 1
ATOM 1480 N N . GLY A 1 218 ? 6.268 -0.474 -19.197 1.00 98.25 218 GLY A N 1
ATOM 1481 C CA . GLY A 1 218 ? 7.709 -0.649 -19.296 1.00 98.25 218 GLY A CA 1
ATOM 1482 C C . GLY A 1 218 ? 8.3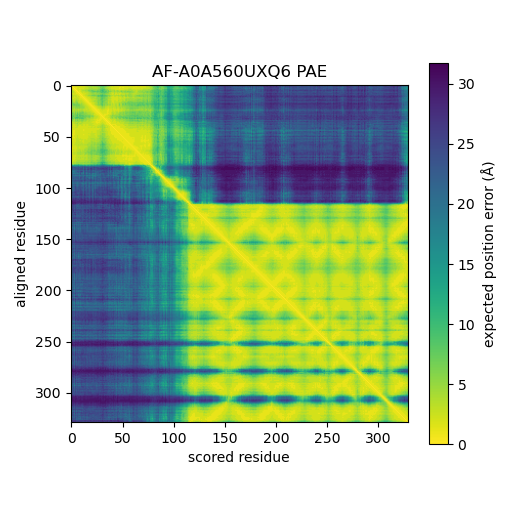78 0.260 -20.334 1.00 98.25 218 GLY A C 1
ATOM 1483 O O . GLY A 1 218 ? 7.757 0.675 -21.315 1.00 98.25 218 GLY A O 1
ATOM 1484 N N . GLY A 1 219 ? 9.657 0.571 -20.115 1.00 98.00 219 GLY A N 1
ATOM 1485 C CA . GLY A 1 219 ? 10.474 1.348 -21.055 1.00 98.00 219 GLY A CA 1
ATOM 1486 C C . GLY A 1 219 ? 10.825 0.579 -22.334 1.00 98.00 219 GLY A C 1
ATOM 1487 O O . GLY A 1 219 ? 10.861 -0.655 -22.332 1.00 98.00 219 GLY A O 1
ATOM 1488 N N . GLN A 1 220 ? 11.107 1.302 -23.422 1.00 97.94 220 GLN A N 1
ATOM 1489 C CA . GLN A 1 220 ? 11.472 0.717 -24.717 1.00 97.94 220 GLN A CA 1
ATOM 1490 C C . GLN A 1 220 ? 12.985 0.519 -24.873 1.00 97.94 220 GLN A C 1
ATOM 1492 O O . GLN A 1 220 ? 13.798 1.289 -24.355 1.00 97.94 220 GLN A O 1
ATOM 1497 N N . VAL A 1 221 ? 13.357 -0.543 -25.591 1.00 96.06 221 VAL A N 1
ATOM 1498 C CA . VAL A 1 221 ? 14.751 -0.962 -25.829 1.00 96.06 221 VAL A CA 1
ATOM 1499 C C . VAL A 1 221 ? 15.504 0.096 -26.603 1.00 96.06 221 VAL A C 1
ATOM 1501 O O . VAL A 1 221 ? 15.000 0.531 -27.627 1.00 96.06 221 VAL A O 1
ATOM 1504 N N . GLY A 1 222 ? 16.715 0.453 -26.164 1.00 88.31 222 GLY A N 1
ATOM 1505 C CA . GLY A 1 222 ? 17.579 1.392 -26.883 1.00 88.31 222 GLY A CA 1
ATOM 1506 C C . GLY A 1 222 ? 17.867 0.940 -28.320 1.00 88.31 222 GLY A C 1
ATOM 1507 O O . GLY A 1 222 ? 17.988 -0.251 -28.599 1.00 88.31 222 GLY A O 1
ATOM 1508 N N . SER A 1 223 ? 17.982 1.885 -29.252 1.00 91.81 223 SER A N 1
ATOM 1509 C CA . SER A 1 223 ? 18.334 1.575 -30.644 1.00 91.81 223 SER A CA 1
ATOM 1510 C C . SER A 1 223 ? 19.820 1.275 -30.817 1.00 91.81 223 SER A C 1
ATOM 1512 O O . SER A 1 223 ? 20.652 1.811 -30.090 1.00 91.81 223 SER A O 1
ATOM 1514 N N . SER A 1 224 ? 20.161 0.453 -31.812 1.00 90.25 224 SER A N 1
ATOM 1515 C CA . SER A 1 224 ? 21.545 0.129 -32.168 1.00 90.25 224 SER A CA 1
ATOM 1516 C C . SER A 1 224 ? 21.778 0.241 -33.668 1.00 90.25 224 SER A C 1
ATOM 1518 O O . SER A 1 224 ? 20.916 -0.139 -34.459 1.00 90.25 224 SER A O 1
ATOM 1520 N N . GLY A 1 225 ? 22.981 0.668 -34.047 1.00 90.06 225 GLY A N 1
ATOM 1521 C CA . GLY A 1 225 ? 23.472 0.518 -35.409 1.00 90.06 225 GLY A CA 1
ATOM 1522 C C . GLY A 1 225 ? 24.841 1.149 -35.627 1.00 90.06 225 GLY A C 1
ATOM 1523 O O . GLY A 1 225 ? 25.562 1.449 -34.673 1.00 90.06 225 GLY A O 1
ATOM 1524 N N . ALA A 1 226 ? 25.206 1.326 -36.896 1.00 88.81 226 ALA A N 1
ATOM 1525 C CA . ALA A 1 226 ? 26.519 1.825 -37.291 1.00 88.81 226 ALA A CA 1
ATOM 1526 C C . ALA A 1 226 ? 26.780 3.261 -36.775 1.00 88.81 226 ALA A C 1
ATOM 1528 O O . ALA A 1 226 ? 25.849 4.070 -36.728 1.00 88.81 226 ALA A O 1
ATOM 1529 N N . PRO A 1 227 ? 28.038 3.618 -36.443 1.00 87.31 227 PRO A N 1
ATOM 1530 C CA . PRO A 1 227 ? 28.424 4.922 -35.900 1.00 87.31 227 PRO A CA 1
ATOM 1531 C C . PRO A 1 227 ? 28.334 6.068 -36.915 1.00 87.31 227 PRO A C 1
ATOM 1533 O O . PRO A 1 227 ? 28.523 7.221 -36.548 1.00 87.31 227 PRO A O 1
ATOM 1536 N N . THR A 1 228 ? 28.025 5.785 -38.182 1.00 87.25 228 THR A N 1
ATOM 1537 C CA . THR A 1 228 ? 27.934 6.787 -39.254 1.00 87.25 228 THR A CA 1
ATOM 1538 C C . THR A 1 228 ? 26.767 7.765 -39.092 1.00 87.25 228 THR A C 1
ATOM 1540 O O . THR A 1 228 ? 26.681 8.730 -39.845 1.00 87.25 228 THR A O 1
ATOM 1543 N N . GLN A 1 229 ? 25.860 7.522 -38.142 1.00 87.75 229 GLN A N 1
ATOM 1544 C CA . GLN A 1 229 ? 24.732 8.395 -37.826 1.00 87.75 229 GLN A CA 1
ATOM 1545 C C . GLN A 1 229 ? 24.426 8.388 -36.324 1.00 87.75 229 GLN A C 1
ATOM 1547 O O . GLN A 1 229 ? 24.883 7.512 -35.588 1.00 87.75 229 GLN A O 1
ATOM 1552 N N . ALA A 1 230 ? 23.637 9.365 -35.874 1.00 90.25 230 ALA A N 1
ATOM 1553 C CA . ALA A 1 230 ? 23.084 9.356 -34.527 1.00 90.25 230 ALA A CA 1
ATOM 1554 C C . ALA A 1 230 ? 21.928 8.350 -34.427 1.00 90.25 230 ALA A C 1
ATOM 1556 O O . ALA A 1 230 ? 21.150 8.193 -35.369 1.00 90.25 230 ALA A O 1
ATOM 1557 N N . TRP A 1 231 ? 21.807 7.696 -33.275 1.00 92.44 231 TRP A N 1
ATOM 1558 C CA . TRP A 1 231 ? 20.704 6.789 -32.974 1.00 92.44 231 TRP A CA 1
ATOM 1559 C C . TRP A 1 231 ? 19.884 7.342 -31.813 1.00 92.44 231 TRP A C 1
ATOM 1561 O O . TRP A 1 231 ? 20.470 7.656 -30.771 1.00 92.44 231 TRP A O 1
ATOM 1571 N N . PRO A 1 232 ? 18.555 7.454 -31.978 1.00 91.94 232 PRO A N 1
ATOM 1572 C CA . PRO A 1 232 ? 17.707 8.041 -30.960 1.00 91.94 232 PRO A CA 1
ATOM 1573 C C . PRO A 1 232 ? 17.602 7.123 -29.744 1.00 91.94 232 PRO A C 1
ATOM 1575 O O . PRO A 1 232 ? 17.484 5.896 -29.862 1.00 91.94 232 PRO A O 1
ATOM 1578 N N . GLY A 1 233 ? 17.618 7.738 -28.570 1.00 92.62 233 GLY A N 1
ATOM 1579 C CA . GLY A 1 233 ? 17.193 7.111 -27.338 1.00 92.62 233 GLY A CA 1
ATOM 1580 C C . GLY A 1 233 ? 15.704 6.806 -27.391 1.00 92.62 233 GLY A C 1
ATOM 1581 O O . GLY A 1 233 ? 14.912 7.497 -28.036 1.00 92.62 233 GLY A O 1
ATOM 1582 N N . GLN A 1 234 ? 15.326 5.702 -26.763 1.00 94.38 234 GLN A N 1
ATOM 1583 C CA . GLN A 1 234 ? 13.994 5.145 -26.957 1.00 94.38 234 GLN A CA 1
ATOM 1584 C C . GLN A 1 234 ? 13.034 5.608 -25.856 1.00 94.38 234 GLN A C 1
ATOM 1586 O O . GLN A 1 234 ? 13.491 5.935 -24.752 1.00 94.38 234 GLN A O 1
ATOM 1591 N N . PRO A 1 235 ? 11.720 5.698 -26.147 1.00 97.00 235 PRO A N 1
ATOM 1592 C CA . PRO A 1 235 ? 10.749 6.230 -25.204 1.00 97.00 235 PRO A CA 1
ATOM 1593 C C . PRO A 1 235 ? 10.733 5.467 -23.883 1.00 97.00 235 PRO A C 1
ATOM 1595 O O . PRO A 1 235 ? 10.818 4.234 -23.842 1.00 97.00 235 PRO A O 1
ATOM 1598 N N . GLY A 1 236 ? 10.568 6.211 -22.793 1.00 97.50 236 GLY A N 1
ATOM 1599 C CA . GLY A 1 236 ? 10.168 5.617 -21.529 1.00 97.50 236 GLY A CA 1
ATOM 1600 C C . GLY A 1 236 ? 8.733 5.087 -21.588 1.00 97.50 236 GLY A C 1
ATOM 1601 O O . GLY A 1 236 ? 7.965 5.384 -22.507 1.00 97.50 236 GLY A O 1
ATOM 1602 N N . GLY A 1 237 ? 8.368 4.276 -20.601 1.00 97.88 237 GLY A N 1
ATOM 1603 C CA . GLY A 1 237 ? 7.013 3.755 -20.482 1.00 97.88 237 GLY A CA 1
ATOM 1604 C C . GLY A 1 237 ? 5.993 4.860 -20.196 1.00 97.88 237 GLY A C 1
ATOM 1605 O O . GLY A 1 237 ? 6.309 5.862 -19.549 1.00 97.88 237 GLY A O 1
ATOM 1606 N N . ASN A 1 238 ? 4.748 4.650 -20.623 1.00 97.94 238 ASN A N 1
ATOM 1607 C CA . ASN A 1 238 ? 3.623 5.528 -20.298 1.00 97.94 238 ASN A CA 1
ATOM 1608 C C . ASN A 1 238 ? 3.073 5.253 -18.882 1.00 97.94 238 ASN A C 1
ATOM 1610 O O . ASN A 1 238 ? 2.898 4.092 -18.507 1.00 97.94 238 ASN A O 1
ATOM 1614 N N . GLY A 1 239 ? 2.793 6.296 -18.098 1.00 96.19 239 GLY A N 1
ATOM 1615 C CA . GLY A 1 239 ? 2.343 6.197 -16.706 1.00 96.19 239 GLY A CA 1
ATOM 1616 C C . GLY A 1 239 ? 2.162 7.560 -16.033 1.00 96.19 239 GLY A C 1
ATOM 1617 O O . GLY A 1 239 ? 1.936 8.568 -16.697 1.00 96.19 239 GLY A O 1
ATOM 1618 N N . PHE A 1 240 ? 2.246 7.601 -14.701 1.00 95.38 240 PHE A N 1
ATOM 1619 C CA . PHE A 1 240 ? 1.844 8.769 -13.905 1.00 95.38 240 PHE A CA 1
ATOM 1620 C C . PHE A 1 240 ? 2.935 9.199 -12.904 1.00 95.38 240 PHE A C 1
ATOM 1622 O O . PHE A 1 240 ? 2.760 9.000 -11.702 1.00 95.38 240 PHE A O 1
ATOM 1629 N N . PRO A 1 241 ? 4.064 9.785 -13.354 1.00 97.25 241 PRO A N 1
ATOM 1630 C CA . PRO A 1 241 ? 4.384 10.204 -14.718 1.00 97.25 241 PRO A CA 1
ATOM 1631 C C . PRO A 1 241 ? 5.073 9.115 -15.561 1.00 97.25 241 PRO A C 1
ATOM 1633 O O . PRO A 1 241 ? 5.442 8.039 -15.075 1.00 97.25 241 PRO A O 1
ATOM 1636 N N . ASN A 1 242 ? 5.259 9.428 -16.844 1.00 98.00 242 ASN A N 1
ATOM 1637 C CA . ASN A 1 242 ? 6.026 8.616 -17.786 1.00 98.00 242 ASN A CA 1
ATOM 1638 C C . ASN A 1 242 ? 7.475 8.425 -17.323 1.00 98.00 242 ASN A C 1
ATOM 1640 O O . ASN A 1 242 ? 8.041 9.275 -16.634 1.00 98.00 242 ASN A O 1
ATOM 1644 N N . GLY A 1 243 ? 8.079 7.319 -17.754 1.00 97.75 243 GLY A N 1
ATOM 1645 C CA . GLY A 1 243 ? 9.530 7.179 -17.717 1.00 97.75 243 GLY A CA 1
ATOM 1646 C C . GLY A 1 243 ? 10.182 8.154 -18.696 1.00 97.75 243 GLY A C 1
ATOM 1647 O O . GLY A 1 243 ? 9.601 8.509 -19.725 1.00 97.75 243 GLY A O 1
ATOM 1648 N N . GLU A 1 244 ? 11.399 8.583 -18.392 1.00 98.06 244 GLU A N 1
ATOM 1649 C CA . GLU A 1 244 ? 12.168 9.422 -19.302 1.00 98.06 244 GLU A CA 1
ATOM 1650 C C . GLU A 1 244 ? 12.669 8.613 -20.505 1.00 98.06 244 GLU A C 1
ATOM 1652 O O . GLU A 1 244 ? 12.861 7.391 -20.450 1.00 98.06 244 GLU A O 1
ATOM 1657 N N . TYR A 1 245 ? 12.917 9.330 -21.598 1.00 97.44 245 TYR A N 1
ATOM 1658 C CA . TYR A 1 245 ? 13.596 8.794 -22.769 1.00 97.44 245 TYR A CA 1
ATOM 1659 C C . TYR A 1 245 ? 15.035 8.417 -22.414 1.00 97.44 245 TYR A C 1
ATOM 1661 O O . TYR A 1 245 ? 15.699 9.103 -21.630 1.00 97.44 245 TYR A O 1
ATOM 1669 N N . GLY A 1 246 ? 15.539 7.352 -23.035 1.00 95.75 246 GLY A N 1
ATOM 1670 C CA . GLY A 1 246 ? 16.983 7.151 -23.110 1.00 95.75 246 GLY A CA 1
ATOM 1671 C C . GLY A 1 246 ? 17.651 8.326 -23.825 1.00 95.75 246 GLY A C 1
ATOM 1672 O O . GLY A 1 246 ? 17.015 9.026 -24.610 1.00 95.75 246 GLY A O 1
ATOM 1673 N N . GLN A 1 247 ? 18.933 8.560 -23.567 1.00 95.50 247 GLN A N 1
ATOM 1674 C CA . GLN A 1 247 ? 19.691 9.542 -24.337 1.00 95.50 247 GLN A CA 1
ATOM 1675 C C . GLN A 1 247 ? 20.099 8.972 -25.693 1.00 95.50 247 GLN A C 1
ATOM 1677 O O . GLN A 1 247 ? 20.470 7.797 -25.809 1.00 95.50 247 GLN A O 1
ATOM 1682 N N . ASP A 1 248 ? 20.101 9.851 -26.687 1.00 94.00 248 ASP A N 1
ATOM 1683 C CA . ASP A 1 248 ? 20.652 9.596 -28.012 1.00 94.00 248 ASP A CA 1
ATOM 1684 C C . ASP A 1 248 ? 22.144 9.247 -27.934 1.00 94.00 248 ASP A C 1
ATOM 1686 O O . ASP A 1 248 ? 22.847 9.562 -26.967 1.00 94.00 248 ASP A O 1
ATOM 1690 N N . THR A 1 249 ? 22.645 8.596 -28.979 1.00 91.19 249 THR A N 1
ATOM 1691 C CA . THR A 1 249 ? 24.064 8.259 -29.119 1.00 91.19 249 THR A CA 1
ATOM 1692 C C . THR A 1 249 ? 24.588 8.656 -30.493 1.00 91.19 249 THR A C 1
ATOM 1694 O O . THR A 1 249 ? 23.850 8.628 -31.477 1.00 91.19 249 THR A O 1
ATOM 1697 N N . SER A 1 250 ? 25.867 9.019 -30.583 1.00 89.88 250 SER A N 1
ATOM 1698 C CA . SER A 1 250 ? 26.554 9.311 -31.848 1.00 89.88 250 SER A CA 1
ATOM 1699 C C . SER A 1 250 ? 28.060 9.073 -31.711 1.00 89.88 250 SER A C 1
ATOM 1701 O O . SER A 1 250 ? 28.578 9.060 -30.600 1.00 89.88 250 SER A O 1
ATOM 1703 N N . GLN A 1 251 ? 28.778 8.922 -32.828 1.00 78.88 251 GLN A N 1
ATOM 1704 C CA . GLN A 1 251 ? 30.222 8.630 -32.839 1.00 78.88 251 GLN A CA 1
ATOM 1705 C C . GLN A 1 251 ? 31.104 9.697 -32.171 1.00 78.88 251 GLN A C 1
ATOM 1707 O O . GLN A 1 251 ? 32.180 9.372 -31.673 1.00 78.88 251 GLN A O 1
ATOM 1712 N N . TYR A 1 252 ? 30.676 10.961 -32.187 1.00 73.25 252 TYR A N 1
ATOM 1713 C CA . TYR A 1 252 ? 31.485 12.101 -31.737 1.00 73.25 252 TYR A CA 1
ATOM 1714 C C . TYR A 1 252 ? 30.865 12.867 -30.558 1.00 73.25 252 TYR A C 1
ATOM 1716 O O . TYR A 1 252 ? 31.433 13.862 -30.113 1.00 73.25 252 TYR A O 1
ATOM 1724 N N . GLY A 1 253 ? 29.716 12.417 -30.044 1.00 70.75 253 GLY A N 1
ATOM 1725 C CA . GLY A 1 253 ? 29.004 13.055 -28.940 1.00 70.75 253 GLY A CA 1
ATOM 1726 C C . GLY A 1 253 ? 28.860 12.105 -27.749 1.00 70.75 253 GLY A C 1
ATOM 1727 O O . GLY A 1 253 ? 28.267 11.039 -27.923 1.00 70.75 253 GLY A O 1
ATOM 1728 N N . PRO A 1 254 ? 29.360 12.453 -26.545 1.00 74.12 254 PRO A N 1
ATOM 1729 C CA . PRO A 1 254 ? 29.115 11.647 -25.354 1.00 74.12 254 PRO A CA 1
ATOM 1730 C C . PRO A 1 254 ? 27.608 11.616 -25.062 1.00 74.12 254 PRO A C 1
ATOM 1732 O O . PRO A 1 254 ? 26.986 12.659 -24.874 1.00 74.12 254 PRO A O 1
ATOM 1735 N N . GLY A 1 255 ? 27.026 10.417 -25.048 1.00 83.56 255 GLY A N 1
ATOM 1736 C CA . GLY A 1 255 ? 25.581 10.196 -24.937 1.00 83.56 255 GLY A CA 1
ATOM 1737 C C . GLY A 1 255 ? 25.255 8.791 -24.429 1.00 83.56 255 GLY A C 1
ATOM 1738 O O . GLY A 1 255 ? 26.088 8.151 -23.793 1.00 83.56 255 GLY A O 1
ATOM 1739 N N . ALA A 1 256 ? 24.058 8.285 -24.710 1.00 91.94 256 ALA A N 1
ATOM 1740 C CA . ALA A 1 256 ? 23.617 6.926 -24.376 1.00 91.94 256 ALA A CA 1
ATOM 1741 C C . ALA A 1 256 ? 23.382 6.595 -22.888 1.00 91.94 256 ALA A C 1
ATOM 1743 O O . ALA A 1 256 ? 23.360 5.419 -22.531 1.00 91.94 256 ALA A O 1
ATOM 1744 N N . THR A 1 257 ? 23.188 7.558 -21.986 1.00 94.12 257 THR A N 1
ATOM 1745 C CA . THR A 1 257 ? 22.667 7.205 -20.650 1.00 94.12 257 THR A CA 1
ATOM 1746 C C . THR A 1 257 ? 21.225 6.714 -20.757 1.00 94.12 257 THR A C 1
ATOM 1748 O O . THR A 1 257 ? 20.467 7.192 -21.601 1.00 94.12 257 THR A O 1
ATOM 1751 N N . GLY A 1 258 ? 20.826 5.776 -19.901 1.00 95.75 258 GLY A N 1
ATOM 1752 C CA . GLY A 1 258 ? 19.429 5.349 -19.830 1.00 95.75 258 GLY A CA 1
ATOM 1753 C C . GLY A 1 258 ? 18.490 6.477 -19.387 1.00 95.75 258 GLY A C 1
ATOM 1754 O O . GLY A 1 258 ? 18.932 7.492 -18.844 1.00 95.75 258 GLY A O 1
ATOM 1755 N N . GLY A 1 259 ? 17.190 6.295 -19.607 1.00 97.06 259 GLY A N 1
ATOM 1756 C CA . GLY A 1 259 ? 16.158 7.192 -19.082 1.00 97.06 259 GLY A CA 1
ATOM 1757 C C . GLY A 1 259 ? 15.864 6.906 -17.610 1.00 97.06 259 GLY A C 1
ATOM 1758 O O . GLY A 1 259 ? 15.877 5.746 -17.191 1.00 97.06 259 GLY A O 1
ATOM 1759 N N . ARG A 1 260 ? 15.595 7.930 -16.792 1.00 97.50 260 ARG A N 1
ATOM 1760 C CA . ARG A 1 260 ? 15.127 7.709 -15.413 1.00 97.50 260 ARG A CA 1
ATOM 1761 C C . ARG A 1 260 ? 13.709 7.153 -15.394 1.00 97.50 260 ARG A C 1
ATOM 1763 O O . ARG A 1 260 ? 12.892 7.459 -16.261 1.00 97.50 260 ARG A O 1
ATOM 1770 N N . GLY A 1 261 ? 13.415 6.338 -14.389 1.00 97.75 261 GLY A N 1
ATOM 1771 C CA . GLY A 1 261 ? 12.047 5.902 -14.133 1.00 97.75 261 GLY A CA 1
ATOM 1772 C C . GLY A 1 261 ? 11.150 7.045 -13.646 1.00 97.75 261 GLY A C 1
ATOM 1773 O O . GLY A 1 261 ? 11.623 7.997 -13.029 1.00 97.75 261 GLY A O 1
ATOM 1774 N N . GLY A 1 262 ? 9.842 6.940 -13.883 1.00 97.50 262 GLY A N 1
ATOM 1775 C CA . GLY A 1 262 ? 8.869 7.881 -13.321 1.00 97.50 262 GLY A CA 1
ATOM 1776 C C . GLY A 1 262 ? 8.823 7.794 -11.788 1.00 97.50 262 GLY A C 1
ATOM 1777 O O . GLY A 1 262 ? 8.784 6.694 -11.233 1.00 97.50 262 GLY A O 1
ATOM 1778 N N . GLY A 1 263 ? 8.821 8.939 -11.102 1.00 95.31 263 GLY A N 1
ATOM 1779 C CA . GLY A 1 263 ? 8.717 9.042 -9.638 1.00 95.31 263 GLY A CA 1
ATOM 1780 C C . GLY A 1 263 ? 7.360 9.565 -9.169 1.00 95.31 263 GLY A C 1
ATOM 1781 O O . GLY A 1 263 ? 6.631 10.184 -9.937 1.00 95.31 263 GLY A O 1
ATOM 1782 N N . GLY A 1 264 ? 7.025 9.352 -7.897 1.00 94.38 264 GLY A N 1
ATOM 1783 C CA . GLY A 1 264 ? 5.741 9.768 -7.332 1.00 94.38 264 GLY A CA 1
ATOM 1784 C C . GLY A 1 264 ? 5.835 10.104 -5.843 1.00 94.38 264 GLY A C 1
ATOM 1785 O O . GLY A 1 264 ? 6.917 10.061 -5.262 1.00 94.38 264 GLY A O 1
ATOM 1786 N N . PRO A 1 265 ? 4.709 10.403 -5.177 1.00 96.50 265 PRO A N 1
ATOM 1787 C CA . PRO A 1 265 ? 4.712 10.782 -3.761 1.00 96.50 265 PRO A CA 1
ATOM 1788 C C . PRO A 1 265 ? 5.188 9.663 -2.817 1.00 96.50 265 PRO A C 1
ATOM 1790 O O . PRO A 1 265 ? 5.486 9.931 -1.657 1.00 96.50 265 PRO A O 1
ATOM 1793 N N . PHE A 1 266 ? 5.274 8.419 -3.300 1.00 96.56 266 PHE A N 1
ATOM 1794 C CA . PHE A 1 266 ? 5.644 7.243 -2.507 1.00 96.56 266 PHE A CA 1
ATOM 1795 C C . PHE A 1 266 ? 7.043 6.697 -2.814 1.00 96.56 266 PHE A C 1
ATOM 1797 O O . PHE A 1 266 ? 7.402 5.635 -2.301 1.00 96.56 266 PHE A O 1
ATOM 1804 N N . GLY A 1 267 ? 7.840 7.384 -3.638 1.00 96.56 267 GLY A N 1
ATOM 1805 C CA . GLY A 1 267 ? 9.205 6.956 -3.923 1.00 96.56 267 GLY A CA 1
ATOM 1806 C C . GLY A 1 267 ? 9.882 7.684 -5.083 1.00 96.56 267 GLY A C 1
ATOM 1807 O O . GLY A 1 267 ? 9.274 8.483 -5.795 1.00 96.56 267 GLY A O 1
ATOM 1808 N N . ALA A 1 268 ? 11.160 7.368 -5.289 1.00 96.62 268 ALA A N 1
ATOM 1809 C CA . ALA A 1 268 ? 12.005 7.992 -6.301 1.00 96.62 268 ALA A CA 1
ATOM 1810 C C . ALA A 1 268 ? 12.815 6.954 -7.085 1.00 96.62 268 ALA A C 1
ATOM 1812 O O . ALA A 1 268 ? 13.225 5.914 -6.556 1.00 96.62 268 ALA A O 1
ATOM 1813 N N . SER A 1 269 ? 13.024 7.236 -8.372 1.00 96.44 269 SER A N 1
ATOM 1814 C CA . SER A 1 269 ? 13.746 6.343 -9.273 1.00 96.44 269 SER A CA 1
ATOM 1815 C C . SER A 1 269 ? 15.239 6.333 -8.970 1.00 96.44 269 SER A C 1
ATOM 1817 O O . SER A 1 269 ? 15.812 7.364 -8.609 1.00 96.44 269 SER A O 1
ATOM 1819 N N . GLY A 1 270 ? 15.890 5.200 -9.219 1.00 95.69 270 GLY A N 1
ATOM 1820 C CA . GLY A 1 270 ? 17.346 5.112 -9.187 1.00 95.69 270 GLY A CA 1
ATOM 1821 C C . GLY A 1 270 ? 18.031 5.970 -10.260 1.00 95.69 270 GLY A C 1
ATOM 1822 O O . GLY A 1 270 ? 17.400 6.469 -11.195 1.00 95.69 270 GLY A O 1
ATOM 1823 N N . ALA A 1 271 ? 19.348 6.130 -10.159 1.00 96.50 271 ALA A N 1
ATOM 1824 C CA . ALA A 1 271 ? 20.152 6.710 -11.224 1.00 96.50 271 ALA A CA 1
ATOM 1825 C C . ALA A 1 271 ? 20.096 5.821 -12.485 1.00 96.50 271 ALA A C 1
ATOM 1827 O O . ALA A 1 271 ? 20.151 4.592 -12.374 1.00 96.50 271 ALA A O 1
ATOM 1828 N N . PRO A 1 272 ? 20.005 6.420 -13.683 1.00 95.88 272 PRO A N 1
ATOM 1829 C CA . PRO A 1 272 ? 20.021 5.666 -14.923 1.00 95.88 272 PRO A CA 1
ATOM 1830 C C . PRO A 1 272 ? 21.395 5.056 -15.175 1.00 95.88 272 PRO A C 1
ATOM 1832 O O . PRO A 1 272 ? 22.418 5.565 -14.706 1.00 95.88 272 PRO A O 1
ATOM 1835 N N . GLY A 1 273 ? 21.414 3.974 -15.951 1.00 93.88 273 GLY A N 1
ATOM 1836 C CA . GLY A 1 273 ? 22.651 3.345 -16.375 1.00 93.88 273 GLY A CA 1
ATOM 1837 C C . GLY A 1 273 ? 23.496 4.337 -17.167 1.00 93.88 273 GLY A C 1
ATOM 1838 O O . GLY A 1 273 ? 23.000 5.052 -18.047 1.00 93.88 273 GLY A O 1
ATOM 1839 N N . ARG A 1 274 ? 24.785 4.407 -16.840 1.00 91.25 274 ARG A N 1
ATOM 1840 C CA . ARG A 1 274 ? 25.708 5.314 -17.522 1.00 91.25 274 ARG A CA 1
ATOM 1841 C C . ARG A 1 274 ? 26.113 4.694 -18.854 1.00 91.25 274 ARG A C 1
ATOM 1843 O O . ARG A 1 274 ? 26.555 3.546 -18.882 1.00 91.25 274 ARG A O 1
ATOM 1850 N N . GLY A 1 275 ? 26.012 5.470 -19.930 1.00 88.31 275 GLY A N 1
ATOM 1851 C CA . GLY A 1 275 ? 26.600 5.082 -21.204 1.00 88.31 275 GLY A CA 1
ATOM 1852 C C . GLY A 1 275 ? 28.129 5.075 -21.138 1.00 88.31 275 GLY A C 1
ATOM 1853 O O . GLY A 1 275 ? 28.727 5.801 -20.338 1.00 88.31 275 GLY A O 1
ATOM 1854 N N . ALA A 1 276 ? 28.780 4.274 -21.979 1.00 86.00 276 ALA A N 1
ATOM 1855 C CA . ALA A 1 276 ? 30.237 4.146 -21.965 1.00 86.00 276 ALA A CA 1
ATOM 1856 C C . ALA A 1 276 ? 30.870 4.054 -23.358 1.00 86.00 276 ALA A C 1
ATOM 1858 O O . ALA A 1 276 ? 30.219 3.695 -24.340 1.00 86.00 276 ALA A O 1
ATOM 1859 N N . ILE A 1 277 ? 32.166 4.360 -23.430 1.00 83.62 277 ILE A N 1
ATOM 1860 C CA . ILE A 1 277 ? 32.984 4.216 -24.637 1.00 83.62 277 ILE A CA 1
ATOM 1861 C C . ILE A 1 277 ? 33.674 2.843 -24.669 1.00 83.62 277 ILE A C 1
ATOM 1863 O O . ILE A 1 277 ? 34.099 2.328 -23.631 1.00 83.62 277 ILE A O 1
ATOM 1867 N N . GLY A 1 278 ? 33.814 2.262 -25.865 1.00 70.12 278 GLY A N 1
ATOM 1868 C CA . GLY A 1 278 ? 34.637 1.065 -26.083 1.00 70.12 278 GLY A CA 1
ATOM 1869 C C . GLY A 1 278 ? 33.985 -0.267 -25.691 1.00 70.12 278 GLY A C 1
ATOM 1870 O O . GLY A 1 278 ? 34.685 -1.270 -25.584 1.00 70.12 278 GLY A O 1
ATOM 1871 N N . GLY A 1 279 ? 32.662 -0.302 -25.505 1.00 68.25 279 GLY A N 1
ATOM 1872 C CA . GLY A 1 279 ? 31.907 -1.522 -25.203 1.00 68.25 279 GLY A CA 1
ATOM 1873 C C . GLY A 1 279 ? 31.640 -1.763 -23.713 1.00 68.25 279 GLY A C 1
ATOM 1874 O O . GLY A 1 279 ? 31.669 -0.855 -22.885 1.00 68.25 279 GLY A O 1
ATOM 1875 N N . VAL A 1 280 ? 31.313 -3.012 -23.382 1.00 62.53 280 VAL A N 1
ATOM 1876 C CA . VAL A 1 280 ? 30.489 -3.371 -22.206 1.00 62.53 280 VAL A CA 1
ATOM 1877 C C . VAL A 1 280 ? 31.222 -3.419 -20.879 1.00 62.53 280 VAL A C 1
ATOM 1879 O O . VAL A 1 280 ? 30.588 -3.274 -19.841 1.00 62.53 280 VAL A O 1
ATOM 1882 N N . ALA A 1 281 ? 32.551 -3.561 -20.900 1.00 63.00 281 ALA A N 1
ATOM 1883 C CA . ALA A 1 281 ? 33.377 -3.564 -19.689 1.00 63.00 281 ALA A CA 1
ATOM 1884 C C . ALA A 1 281 ? 33.256 -2.256 -18.884 1.00 63.00 281 ALA A C 1
ATOM 1886 O O . ALA A 1 281 ? 33.589 -2.224 -17.704 1.00 63.00 281 ALA A O 1
ATOM 1887 N N . ASN A 1 282 ? 32.747 -1.199 -19.523 1.00 70.56 282 ASN A N 1
ATOM 1888 C CA . ASN A 1 282 ? 32.604 0.129 -18.947 1.00 70.56 282 ASN A CA 1
ATOM 1889 C C . ASN A 1 282 ? 31.135 0.543 -18.736 1.00 70.56 282 ASN A C 1
ATOM 1891 O O . ASN A 1 282 ? 30.891 1.638 -18.228 1.00 70.56 282 ASN A O 1
ATOM 1895 N N . LEU A 1 283 ? 30.157 -0.288 -19.132 1.00 79.56 283 LEU A N 1
ATOM 1896 C CA . LEU A 1 283 ? 28.741 0.005 -18.900 1.00 79.56 283 LEU A CA 1
ATOM 1897 C C . LEU A 1 283 ? 28.419 -0.150 -17.418 1.00 79.56 283 LEU A C 1
ATOM 1899 O O . LEU A 1 283 ? 28.699 -1.182 -16.812 1.00 79.56 283 LEU A O 1
ATOM 1903 N N . ILE A 1 284 ? 27.780 0.869 -16.849 1.00 83.88 284 ILE A N 1
ATOM 1904 C CA . ILE A 1 284 ? 27.325 0.827 -15.462 1.00 83.88 284 ILE A CA 1
ATOM 1905 C C . ILE A 1 284 ? 25.816 0.573 -15.483 1.00 83.88 284 ILE A C 1
ATOM 1907 O O . ILE A 1 284 ? 25.091 1.395 -16.058 1.00 83.88 284 ILE A O 1
ATOM 1911 N N . PRO A 1 285 ? 25.329 -0.533 -14.887 1.00 86.94 285 PRO A N 1
ATOM 1912 C CA . PRO A 1 285 ? 23.900 -0.804 -14.816 1.00 86.94 285 PRO A CA 1
ATOM 1913 C C . PRO A 1 285 ? 23.176 0.288 -14.010 1.00 86.94 285 PRO A C 1
ATOM 1915 O O . PRO A 1 285 ? 23.789 0.945 -13.162 1.00 86.94 285 PRO A O 1
ATOM 1918 N N . PRO A 1 286 ? 21.877 0.503 -14.266 1.00 94.56 286 PRO A N 1
ATOM 1919 C CA . PRO A 1 286 ? 21.078 1.443 -13.493 1.00 94.56 286 PRO A CA 1
ATOM 1920 C C . PRO A 1 286 ? 21.017 1.028 -12.022 1.00 94.56 286 PRO A C 1
ATOM 1922 O O . PRO A 1 286 ? 21.037 -0.159 -11.689 1.00 94.56 286 PRO A O 1
ATOM 1925 N N . SER A 1 287 ? 20.907 2.012 -11.131 1.00 95.31 287 SER A N 1
ATOM 1926 C CA . SER A 1 287 ? 20.673 1.726 -9.717 1.00 95.31 287 SER A CA 1
ATOM 1927 C C . SER A 1 287 ? 19.200 1.351 -9.492 1.00 95.31 287 SER A C 1
ATOM 1929 O O . SER A 1 287 ? 18.328 1.804 -10.240 1.00 95.31 287 SER A O 1
ATOM 1931 N N . PRO A 1 288 ? 18.883 0.567 -8.449 1.00 95.06 288 PRO A N 1
ATOM 1932 C CA . PRO A 1 288 ? 17.497 0.265 -8.114 1.00 95.06 288 PRO A CA 1
ATOM 1933 C C . PRO A 1 288 ? 16.725 1.535 -7.733 1.00 95.06 288 PRO A C 1
ATOM 1935 O O . PRO A 1 288 ? 17.297 2.497 -7.209 1.00 95.06 288 PRO A O 1
ATOM 1938 N N . SER A 1 289 ? 15.421 1.521 -8.005 1.00 96.25 289 SER A N 1
ATOM 1939 C CA . SER A 1 289 ? 14.459 2.501 -7.490 1.00 96.25 289 SER A CA 1
ATOM 1940 C C . SER A 1 289 ? 14.059 2.159 -6.050 1.00 96.25 289 SER A C 1
ATOM 1942 O O . SER A 1 289 ? 14.238 1.023 -5.612 1.00 96.25 289 SER A O 1
ATOM 1944 N N . TYR A 1 290 ? 13.517 3.133 -5.314 1.00 96.50 290 TYR A N 1
ATOM 1945 C CA . TYR A 1 290 ? 13.112 2.961 -3.914 1.00 96.50 290 TYR A CA 1
ATOM 1946 C C . TYR A 1 290 ? 11.697 3.488 -3.663 1.00 96.50 290 TYR A C 1
ATOM 1948 O O . TYR A 1 290 ? 11.296 4.504 -4.234 1.00 96.50 290 TYR A O 1
ATOM 1956 N N . GLY A 1 291 ? 10.964 2.830 -2.759 1.00 97.12 291 GLY A N 1
ATOM 1957 C CA . GLY A 1 291 ? 9.587 3.179 -2.398 1.00 97.12 291 GLY A CA 1
ATOM 1958 C C . GLY A 1 291 ? 8.554 2.344 -3.156 1.00 97.12 291 GLY A C 1
ATOM 1959 O O . GLY A 1 291 ? 8.777 1.157 -3.382 1.00 97.12 291 GLY A O 1
ATOM 1960 N N . TYR A 1 292 ? 7.432 2.959 -3.538 1.00 98.44 292 TYR A N 1
ATOM 1961 C CA . TYR A 1 292 ? 6.295 2.278 -4.170 1.00 98.44 292 TYR A CA 1
ATOM 1962 C C . TYR A 1 292 ? 5.804 2.997 -5.428 1.00 98.44 292 TYR A C 1
ATOM 1964 O O . TYR A 1 292 ? 5.783 4.226 -5.486 1.00 98.44 292 TYR A O 1
ATOM 1972 N N . GLY A 1 293 ? 5.378 2.229 -6.431 1.00 98.00 293 GLY A N 1
ATOM 1973 C CA . GLY A 1 293 ? 4.813 2.735 -7.685 1.00 98.00 293 GLY A CA 1
ATOM 1974 C C . GLY A 1 293 ? 5.780 3.570 -8.522 1.00 98.00 293 GLY A C 1
ATOM 1975 O O . GLY A 1 293 ? 5.346 4.382 -9.334 1.00 98.00 293 GLY A O 1
ATOM 1976 N N . VAL A 1 294 ? 7.083 3.356 -8.345 1.00 98.31 294 VAL A N 1
ATOM 1977 C CA . VAL A 1 294 ? 8.172 4.056 -9.038 1.00 98.31 294 VAL A CA 1
ATOM 1978 C C . VAL A 1 294 ? 8.722 3.219 -10.186 1.00 98.31 294 VAL A C 1
ATOM 1980 O O . VAL A 1 294 ? 9.042 2.044 -10.000 1.00 98.31 294 VAL A O 1
ATOM 1983 N N . GLY A 1 295 ? 8.890 3.832 -11.354 1.00 98.25 295 GLY A N 1
ATOM 1984 C CA . GLY A 1 295 ? 9.488 3.188 -12.518 1.00 98.25 295 GLY A CA 1
ATOM 1985 C C . GLY A 1 295 ? 10.952 2.794 -12.312 1.00 98.25 295 GLY A C 1
ATOM 1986 O O . GLY A 1 295 ? 11.698 3.446 -11.575 1.00 98.25 295 GLY A O 1
ATOM 1987 N N . GLY A 1 296 ? 11.389 1.731 -12.984 1.00 98.12 296 GLY A N 1
ATOM 1988 C CA . GLY A 1 296 ? 12.814 1.399 -13.073 1.00 98.12 296 GLY A CA 1
ATOM 1989 C C . GLY A 1 296 ? 13.574 2.406 -13.945 1.00 98.12 296 GLY A C 1
ATOM 1990 O O . GLY A 1 296 ? 13.002 2.964 -14.878 1.00 98.12 296 GLY A O 1
ATOM 1991 N N . SER A 1 297 ? 14.862 2.622 -13.688 1.00 97.62 297 SER A N 1
ATOM 1992 C CA . SER A 1 297 ? 15.725 3.429 -14.566 1.00 97.62 297 SER A CA 1
ATOM 1993 C C . SER A 1 297 ? 16.423 2.568 -15.618 1.00 97.62 297 SER A C 1
ATOM 1995 O O . SER A 1 297 ? 16.873 1.467 -15.314 1.00 97.62 297 SER A O 1
ATOM 1997 N N . GLY A 1 298 ? 16.494 3.066 -16.851 1.00 96.38 298 GLY A N 1
ATOM 1998 C CA . GLY A 1 298 ? 16.966 2.339 -18.027 1.00 96.38 298 GLY A CA 1
ATOM 1999 C C . GLY A 1 298 ? 18.464 2.084 -18.063 1.00 96.38 298 GLY A C 1
ATOM 2000 O O . GLY A 1 298 ? 19.263 2.775 -17.425 1.00 96.38 298 GLY A O 1
ATOM 2001 N N . ALA A 1 299 ? 18.837 1.078 -18.846 1.00 94.81 299 ALA A N 1
ATOM 2002 C CA . ALA A 1 299 ? 20.223 0.731 -19.108 1.00 94.81 299 ALA A CA 1
ATOM 2003 C C . ALA A 1 299 ? 20.944 1.790 -19.957 1.00 94.81 299 ALA A C 1
ATOM 2005 O O . ALA A 1 299 ? 20.370 2.380 -20.877 1.00 94.81 299 ALA A O 1
ATOM 2006 N N . GLY A 1 300 ? 22.229 1.994 -19.661 1.00 92.69 300 GLY A N 1
ATOM 2007 C CA . GLY A 1 300 ? 23.120 2.795 -20.495 1.00 92.69 300 GLY A CA 1
ATOM 2008 C C . GLY A 1 300 ? 23.571 2.017 -21.732 1.00 92.69 300 GLY A C 1
ATOM 2009 O O . GLY A 1 300 ? 23.796 0.809 -21.668 1.00 92.69 300 GLY A O 1
ATOM 2010 N N . GLY A 1 301 ? 23.703 2.717 -22.852 1.00 91.00 301 GLY A N 1
ATOM 2011 C CA . GLY A 1 301 ? 24.232 2.214 -24.114 1.00 91.00 301 GLY A CA 1
ATOM 2012 C C . GLY A 1 301 ? 25.691 2.616 -24.359 1.00 91.00 301 GLY A C 1
ATOM 2013 O O . GLY A 1 301 ? 26.428 3.001 -23.453 1.00 91.00 301 GLY A O 1
ATOM 2014 N N . CYS A 1 302 ? 26.133 2.532 -25.609 1.00 89.44 302 CYS A N 1
ATOM 2015 C CA . CYS A 1 302 ? 27.515 2.782 -26.005 1.00 89.44 302 CYS A CA 1
ATOM 2016 C C . CYS A 1 302 ? 27.601 3.910 -27.038 1.00 89.44 302 CYS A C 1
ATOM 2018 O O . CYS A 1 302 ? 26.869 3.888 -28.026 1.00 89.44 302 CYS A O 1
ATOM 2020 N N . TYR A 1 303 ? 28.494 4.882 -26.828 1.00 86.44 303 TYR A N 1
ATOM 2021 C CA . TYR A 1 303 ? 28.661 6.067 -27.693 1.00 86.44 303 TYR A CA 1
ATOM 2022 C C . TYR A 1 303 ? 30.002 6.125 -28.432 1.00 86.44 303 TYR A C 1
ATOM 2024 O O . TYR A 1 303 ? 30.366 7.145 -29.003 1.00 86.44 303 TYR A O 1
ATOM 2032 N N . GLY A 1 304 ? 30.742 5.017 -28.470 1.00 79.38 304 GLY A N 1
ATOM 2033 C CA . GLY A 1 304 ? 31.909 4.885 -29.335 1.00 79.38 304 GLY A CA 1
ATOM 2034 C C . GLY A 1 304 ? 32.033 3.454 -29.845 1.00 79.38 304 GLY A C 1
ATOM 2035 O O . GLY A 1 304 ? 31.832 2.531 -29.055 1.00 79.38 304 GLY A O 1
ATOM 2036 N N . PRO A 1 305 ? 32.343 3.254 -31.138 1.00 70.00 305 PRO A N 1
ATOM 2037 C CA . PRO A 1 305 ? 32.396 1.924 -31.727 1.00 70.00 305 PRO A CA 1
ATOM 2038 C C . PRO A 1 305 ? 33.399 1.044 -30.980 1.00 70.00 305 PRO A C 1
ATOM 2040 O O . PRO A 1 305 ? 34.487 1.485 -30.602 1.00 70.00 305 PRO A O 1
ATOM 2043 N N . THR A 1 306 ? 33.036 -0.216 -30.760 1.00 64.31 306 THR A N 1
ATOM 2044 C CA . THR A 1 306 ? 33.939 -1.182 -30.136 1.00 64.31 306 THR A CA 1
ATOM 2045 C C . THR A 1 306 ? 35.077 -1.510 -31.100 1.00 64.31 306 THR A C 1
ATOM 2047 O O . THR A 1 306 ? 34.824 -1.963 -32.214 1.00 64.31 306 THR A O 1
ATOM 2050 N N . THR A 1 307 ? 36.328 -1.364 -30.663 1.00 62.28 307 THR A N 1
ATOM 2051 C CA . THR A 1 307 ? 37.514 -1.836 -31.408 1.00 62.28 307 THR A CA 1
ATOM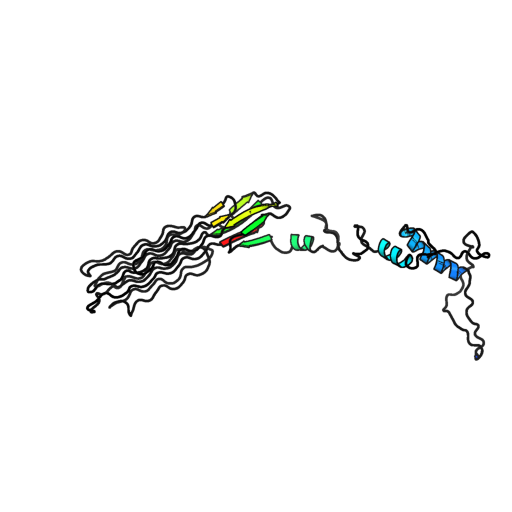 2052 C C . THR A 1 307 ? 37.673 -3.363 -31.375 1.00 62.28 307 THR A C 1
ATOM 2054 O O . THR A 1 307 ? 38.582 -3.907 -31.996 1.00 62.28 307 THR A O 1
ATOM 2057 N N . ALA A 1 308 ? 36.798 -4.066 -30.648 1.00 59.00 308 ALA A N 1
ATOM 2058 C CA . ALA A 1 308 ? 36.807 -5.515 -30.498 1.00 59.00 308 ALA A CA 1
ATOM 2059 C C . ALA A 1 308 ? 36.243 -6.234 -31.739 1.00 59.00 308 ALA A C 1
ATOM 2061 O O . ALA A 1 308 ? 35.193 -5.859 -32.262 1.00 59.00 308 ALA A O 1
ATOM 2062 N N . SER A 1 309 ? 36.889 -7.328 -32.164 1.00 59.47 309 SER A N 1
ATOM 2063 C CA . SER A 1 309 ? 36.348 -8.236 -33.184 1.00 59.47 309 SER A CA 1
ATOM 2064 C C . SER A 1 309 ? 35.296 -9.166 -32.557 1.00 59.47 309 SER A C 1
ATOM 2066 O O . SER A 1 309 ? 35.573 -10.325 -32.251 1.00 59.47 309 SER A O 1
ATOM 2068 N N . GLY A 1 310 ? 34.096 -8.658 -32.275 1.00 67.75 310 GLY A N 1
ATOM 2069 C CA . GLY A 1 310 ? 33.030 -9.469 -31.681 1.00 67.75 310 GLY A CA 1
ATOM 2070 C C . GLY A 1 310 ? 31.821 -8.670 -31.204 1.00 67.75 310 GLY A C 1
ATOM 2071 O O . GLY A 1 310 ? 31.809 -7.445 -31.253 1.00 67.75 310 GLY A O 1
ATOM 2072 N N . THR A 1 311 ? 30.792 -9.385 -30.742 1.00 77.06 311 THR A N 1
ATOM 2073 C CA . THR A 1 311 ? 29.622 -8.783 -30.085 1.00 77.06 311 THR A CA 1
ATOM 2074 C C . THR A 1 311 ? 29.862 -8.729 -28.583 1.00 77.06 311 THR A C 1
ATOM 2076 O O . THR A 1 311 ? 30.261 -9.725 -27.982 1.00 77.06 311 THR A O 1
ATOM 2079 N N . THR A 1 312 ? 29.598 -7.582 -27.970 1.00 81.56 312 THR A N 1
ATOM 2080 C CA . THR A 1 312 ? 29.695 -7.397 -26.519 1.00 81.56 312 THR A CA 1
ATOM 2081 C C . THR A 1 312 ? 28.296 -7.347 -25.888 1.00 81.56 312 THR A C 1
ATOM 2083 O O . THR A 1 312 ? 27.361 -6.825 -26.495 1.00 81.56 312 THR A O 1
ATOM 2086 N N . SER A 1 313 ? 28.124 -7.921 -24.689 1.00 85.81 313 SER A N 1
ATOM 2087 C CA . SER A 1 313 ? 26.812 -8.012 -24.019 1.00 85.81 313 SER A CA 1
ATOM 2088 C C . SER A 1 313 ? 26.340 -6.694 -23.410 1.00 85.81 313 SER A C 1
ATOM 2090 O O . SER A 1 313 ? 27.008 -6.173 -22.524 1.00 85.81 313 SER A O 1
ATOM 2092 N N . GLY A 1 314 ? 25.154 -6.208 -23.776 1.00 88.19 314 GLY A N 1
ATOM 2093 C CA . GLY A 1 314 ? 24.550 -5.042 -23.119 1.00 88.19 314 GLY A CA 1
ATOM 2094 C C . GLY A 1 314 ? 24.249 -5.272 -21.628 1.00 88.19 314 GLY A C 1
ATOM 2095 O O . GLY A 1 314 ? 24.535 -6.333 -21.065 1.00 88.19 314 GLY A O 1
ATOM 2096 N N . THR A 1 315 ? 23.645 -4.275 -20.979 1.00 91.06 315 THR A N 1
ATOM 2097 C CA . THR A 1 315 ? 23.226 -4.359 -19.570 1.00 91.06 315 THR A CA 1
ATOM 2098 C C . THR A 1 315 ? 21.709 -4.466 -19.438 1.00 91.06 315 THR A C 1
ATOM 2100 O O . THR A 1 315 ? 20.956 -4.017 -20.303 1.00 91.06 315 THR A O 1
ATOM 2103 N N . VAL A 1 316 ? 21.257 -5.092 -18.354 1.00 94.75 316 VAL A N 1
ATOM 2104 C CA . VAL A 1 316 ? 19.836 -5.156 -17.990 1.00 94.75 316 VAL A CA 1
ATOM 2105 C C . VAL A 1 316 ? 19.340 -3.802 -17.477 1.00 94.75 316 VAL A C 1
ATOM 2107 O O . VAL A 1 316 ? 20.126 -2.994 -16.978 1.00 94.75 316 VAL A O 1
ATOM 2110 N N . GLY A 1 317 ? 18.034 -3.563 -17.583 1.00 95.38 317 GLY A N 1
ATOM 2111 C CA . GLY A 1 317 ? 17.386 -2.427 -16.926 1.00 95.38 317 GLY A CA 1
ATOM 2112 C C . GLY A 1 317 ? 17.235 -2.630 -15.411 1.00 95.38 317 GLY A C 1
ATOM 2113 O O . GLY A 1 317 ? 17.592 -3.671 -14.860 1.00 95.38 317 GLY A O 1
ATOM 2114 N N . ALA A 1 318 ? 16.647 -1.650 -14.728 1.00 97.56 318 ALA A N 1
ATOM 2115 C CA . ALA A 1 318 ? 16.114 -1.809 -13.376 1.00 97.56 318 ALA A CA 1
ATOM 2116 C C . ALA A 1 318 ? 14.619 -2.184 -13.392 1.00 97.56 318 ALA A C 1
ATOM 2118 O O . ALA A 1 318 ? 13.872 -1.793 -14.299 1.00 97.56 318 ALA A O 1
ATOM 2119 N N . ALA A 1 319 ? 14.185 -2.923 -12.369 1.00 98.19 319 ALA A N 1
ATOM 2120 C CA . ALA A 1 319 ? 12.785 -3.283 -12.146 1.00 98.19 319 ALA A CA 1
ATOM 2121 C C . ALA A 1 319 ? 11.966 -2.093 -11.612 1.00 98.19 319 ALA A C 1
ATOM 2123 O O . ALA A 1 319 ? 12.512 -1.188 -10.976 1.00 98.19 319 ALA A O 1
ATOM 2124 N N . GLY A 1 320 ? 10.657 -2.113 -11.862 1.00 98.00 320 GLY A N 1
ATOM 2125 C CA . GLY A 1 320 ? 9.698 -1.185 -11.267 1.00 98.00 320 GLY A CA 1
ATOM 2126 C C . GLY A 1 320 ? 9.341 -1.582 -9.835 1.00 98.00 320 GLY A C 1
ATOM 2127 O O . GLY A 1 320 ? 9.452 -2.747 -9.450 1.00 98.00 320 GLY A O 1
ATOM 2128 N N . MET A 1 321 ? 8.908 -0.612 -9.035 1.00 98.38 321 MET A N 1
ATOM 2129 C CA . MET A 1 321 ? 8.508 -0.833 -7.645 1.00 98.38 321 MET A CA 1
ATOM 2130 C C . MET A 1 321 ? 7.042 -1.287 -7.537 1.00 98.38 321 MET A C 1
ATOM 2132 O O . MET A 1 321 ? 6.209 -0.884 -8.360 1.00 98.38 321 MET A O 1
ATOM 2136 N N . PRO A 1 322 ? 6.704 -2.109 -6.524 1.00 98.31 322 PRO A N 1
ATOM 2137 C CA . PRO A 1 322 ? 5.332 -2.544 -6.278 1.00 98.31 322 PRO A CA 1
ATOM 2138 C C . PRO A 1 322 ? 4.438 -1.382 -5.832 1.00 98.31 322 PRO A C 1
ATOM 2140 O O . PRO A 1 322 ? 4.921 -0.330 -5.420 1.00 98.31 322 PRO A O 1
ATOM 2143 N N . GLY A 1 323 ? 3.128 -1.583 -5.909 1.00 98.06 323 GLY A N 1
ATOM 2144 C CA . GLY A 1 323 ? 2.110 -0.664 -5.424 1.00 98.06 323 GLY A CA 1
ATOM 2145 C C . GLY A 1 323 ? 1.955 -0.687 -3.904 1.00 98.06 323 GLY A C 1
ATOM 2146 O O . GLY A 1 323 ? 2.467 -1.563 -3.207 1.00 98.06 323 GLY A O 1
ATOM 2147 N N . LEU A 1 324 ? 1.207 0.289 -3.403 1.00 98.19 324 LEU A N 1
ATOM 2148 C CA . LEU A 1 324 ? 0.931 0.506 -1.985 1.00 98.19 324 LEU A CA 1
ATOM 2149 C C . LEU A 1 324 ? -0.530 0.900 -1.811 1.00 98.19 324 LEU A C 1
ATOM 2151 O O . LEU A 1 324 ? -1.061 1.661 -2.620 1.00 98.19 324 LEU A O 1
ATOM 2155 N N . ILE A 1 325 ? -1.151 0.440 -0.729 1.00 98.50 325 ILE A N 1
ATOM 2156 C CA . ILE A 1 325 ? -2.474 0.890 -0.304 1.00 98.50 325 ILE A CA 1
ATOM 2157 C C . ILE A 1 325 ? -2.387 1.368 1.149 1.00 98.50 325 ILE A C 1
ATOM 2159 O O . ILE A 1 325 ? -1.896 0.651 2.021 1.00 98.50 325 ILE A O 1
ATOM 2163 N N . ILE A 1 326 ? -2.898 2.566 1.412 1.00 97.44 326 ILE A N 1
ATOM 2164 C CA . ILE A 1 326 ? -3.120 3.128 2.743 1.00 97.44 326 ILE A CA 1
ATOM 2165 C C . ILE A 1 326 ? -4.594 3.512 2.822 1.00 97.44 326 ILE A C 1
ATOM 2167 O O . ILE A 1 326 ? -5.071 4.274 1.981 1.00 97.44 326 ILE A O 1
ATOM 2171 N N . ILE A 1 327 ? -5.305 2.996 3.819 1.00 95.94 327 ILE A N 1
ATOM 2172 C CA . ILE A 1 327 ? -6.708 3.337 4.077 1.00 95.94 327 ILE A CA 1
ATOM 2173 C C . ILE A 1 327 ? -6.776 4.025 5.433 1.00 95.94 327 ILE A C 1
ATOM 2175 O O . ILE A 1 327 ? -6.312 3.460 6.422 1.00 95.94 327 ILE A O 1
ATOM 2179 N N . GLU A 1 328 ? -7.353 5.219 5.464 1.00 93.00 328 GLU A N 1
ATOM 2180 C CA . GLU A 1 328 ? -7.679 5.986 6.667 1.00 93.00 328 GLU A CA 1
ATOM 2181 C C . GLU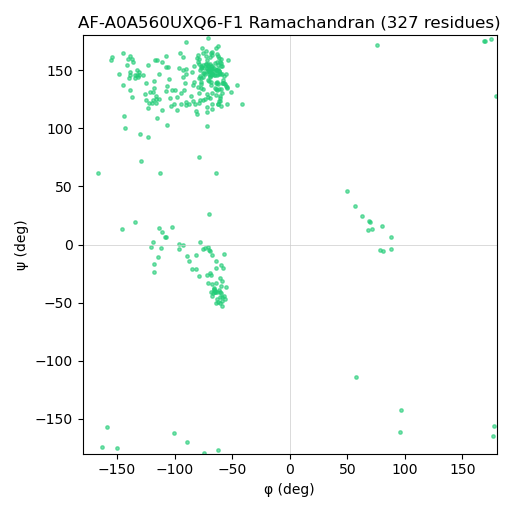 A 1 328 ? -9.203 5.959 6.860 1.00 93.00 328 GLU A C 1
ATOM 2183 O O . GLU A 1 328 ? -9.937 6.160 5.890 1.00 93.00 328 GLU A O 1
ATOM 2188 N N . TYR A 1 329 ? -9.671 5.671 8.076 1.00 87.88 329 TYR A N 1
ATOM 2189 C CA . TYR A 1 329 ? -11.079 5.424 8.402 1.00 87.88 329 TYR A CA 1
ATOM 2190 C C . TYR A 1 329 ? -11.443 5.785 9.851 1.00 87.88 329 TYR A C 1
ATOM 2192 O O . TYR A 1 329 ? -10.534 6.144 10.637 1.00 87.88 329 TYR A O 1
#

Radius of gyration: 41.43 Å; Cα contacts (8 Å, |Δi|>4): 1159; chains: 1; bounding box: 75×39×128 Å

Nearest PDB structures (foldseek):
  7ypx-assembly1_C  TM=4.046E-01  e=7.702E-09  uncultured cyanophage
  9d93-assembly1_Qb  TM=4.566E-01  e=1.033E-06  Mycobacterium phage Bxb1
  9d93-assembly1_Pc  TM=4.170E-01  e=3.814E-03  Mycobacterium phage Bxb1